Protein AF-A0A133ZBB1-F1 (afdb_monomer)

Nearest PDB structures (foldseek):
  2n59-assembly1_A  TM=3.746E-01  e=3.823E-02  Rhodopseudomonas palustris DX-1
  5fjl-assembly1_A  TM=3.875E-01  e=1.457E-01  Raptor siadenovirus A
  5fld-assembly1_A  TM=3.499E-01  e=2.690E-01  Raptor siadenovirus A
  2xon-assembly1_A  TM=2.542E-01  e=7.058E-02  Thermotoga maritima
  5vid-assembly5_E  TM=1.796E-01  e=4.519E-02  Clostridium botulinum

Structure (mmCIF, N/CA/C/O backbone):
data_AF-A0A133ZBB1-F1
#
_entry.id   AF-A0A133ZBB1-F1
#
loop_
_atom_site.group_PDB
_atom_site.id
_atom_site.type_symbol
_atom_site.label_atom_id
_atom_site.label_alt_id
_atom_site.label_comp_id
_atom_site.label_asym_id
_atom_site.label_entity_id
_atom_site.label_seq_id
_atom_site.pdbx_PDB_ins_code
_atom_site.Cartn_x
_atom_site.Cartn_y
_atom_site.Cartn_z
_atom_site.occupancy
_atom_site.B_iso_or_equiv
_atom_site.auth_seq_id
_atom_site.auth_comp_id
_atom_site.auth_asym_id
_atom_site.auth_atom_id
_atom_site.pdbx_PDB_model_num
ATOM 1 N N . MET A 1 1 ? -46.151 2.299 104.585 1.00 47.31 1 MET A N 1
ATOM 2 C CA . MET A 1 1 ? -46.016 1.307 103.491 1.00 47.31 1 MET A CA 1
ATOM 3 C C . MET A 1 1 ? -46.609 1.770 102.151 1.00 47.31 1 MET A C 1
ATOM 5 O O . MET A 1 1 ? -46.030 1.416 101.140 1.00 47.31 1 MET A O 1
ATOM 9 N N . MET A 1 2 ? -47.663 2.602 102.095 1.00 52.03 2 MET A N 1
ATOM 10 C CA . MET A 1 2 ? -48.312 3.012 100.824 1.00 52.03 2 MET A CA 1
ATOM 11 C C . MET A 1 2 ? -47.521 3.978 99.907 1.00 52.03 2 MET A C 1
ATOM 13 O O . MET A 1 2 ? -47.781 4.031 98.711 1.00 52.03 2 MET A O 1
ATOM 17 N N . ALA A 1 3 ? -46.555 4.742 100.432 1.00 50.03 3 ALA A N 1
ATOM 18 C CA . ALA A 1 3 ? -45.775 5.704 99.633 1.00 50.03 3 ALA A CA 1
ATOM 19 C C . ALA A 1 3 ? -44.592 5.070 98.870 1.00 50.03 3 ALA A C 1
ATOM 21 O O . ALA A 1 3 ? -44.102 5.642 97.902 1.00 50.03 3 ALA A O 1
ATOM 22 N N . ALA A 1 4 ? -44.138 3.884 99.292 1.00 51.69 4 ALA A N 1
ATOM 23 C CA . ALA A 1 4 ? -43.081 3.135 98.607 1.00 51.69 4 ALA A CA 1
ATOM 24 C C . ALA A 1 4 ? -43.627 2.320 97.418 1.00 51.69 4 ALA A C 1
ATOM 26 O O . ALA A 1 4 ? -42.907 2.067 96.459 1.00 51.69 4 ALA A O 1
ATOM 27 N N . SER A 1 5 ? -44.907 1.935 97.457 1.00 55.34 5 SER A N 1
ATOM 28 C CA . SER A 1 5 ? -45.587 1.233 96.362 1.00 55.34 5 SER A CA 1
ATOM 29 C C . SER A 1 5 ? -45.994 2.168 95.218 1.00 55.34 5 SER A C 1
ATOM 31 O O . SER A 1 5 ? -45.912 1.775 94.060 1.00 55.34 5 SER A O 1
ATOM 33 N N . SER A 1 6 ? -46.384 3.416 95.509 1.00 60.50 6 SER A N 1
ATOM 34 C CA . SER A 1 6 ? -46.722 4.406 94.473 1.00 60.50 6 SER A CA 1
ATOM 35 C C . SER A 1 6 ? -45.490 4.938 93.730 1.00 60.50 6 SER A C 1
ATOM 37 O O . SER A 1 6 ? -45.554 5.154 92.521 1.00 60.50 6 SER A O 1
ATOM 39 N N . SER A 1 7 ? -44.351 5.094 94.416 1.00 59.88 7 SER A N 1
ATOM 40 C CA . SER A 1 7 ? -43.081 5.484 93.790 1.00 59.88 7 SER A CA 1
ATOM 41 C C . SER A 1 7 ? -42.462 4.359 92.954 1.00 59.88 7 SER A C 1
ATOM 43 O O . SER A 1 7 ? -41.913 4.635 91.888 1.00 59.88 7 SER A O 1
ATOM 45 N N . MET A 1 8 ? -42.610 3.094 93.372 1.00 68.69 8 MET A N 1
ATOM 46 C CA . MET A 1 8 ? -42.226 1.936 92.556 1.00 68.69 8 MET A CA 1
ATOM 47 C C . MET A 1 8 ? -43.094 1.797 91.299 1.00 68.69 8 MET A C 1
ATOM 49 O O . MET A 1 8 ? -42.542 1.636 90.215 1.00 68.69 8 MET A O 1
ATOM 53 N N . ALA A 1 9 ? -44.416 1.964 91.410 1.00 72.94 9 ALA A N 1
ATOM 54 C CA . ALA A 1 9 ? -45.319 1.899 90.258 1.00 72.94 9 ALA A CA 1
ATOM 55 C C . ALA A 1 9 ? -45.033 2.998 89.212 1.00 72.94 9 ALA A C 1
ATOM 57 O O . ALA A 1 9 ? -45.049 2.738 88.009 1.00 72.94 9 ALA A O 1
ATOM 58 N N . ALA A 1 10 ? -44.716 4.221 89.652 1.00 75.75 10 ALA A N 1
ATOM 59 C CA . ALA A 1 10 ? -44.318 5.308 88.755 1.00 75.75 10 ALA A CA 1
ATOM 60 C C . ALA A 1 10 ? -42.946 5.058 88.092 1.00 75.75 10 ALA A C 1
ATOM 62 O O . ALA A 1 10 ? -42.759 5.369 86.915 1.00 75.75 10 ALA A O 1
ATOM 63 N N . ALA A 1 11 ? -41.993 4.465 88.819 1.00 77.00 11 ALA A N 1
ATOM 64 C CA . ALA A 1 11 ? -40.679 4.108 88.285 1.00 77.00 11 ALA A CA 1
ATOM 65 C C . ALA A 1 11 ? -40.737 2.940 87.278 1.00 77.00 11 ALA A C 1
ATOM 67 O O . ALA A 1 11 ? -39.988 2.941 86.301 1.00 77.00 11 ALA A O 1
ATOM 68 N N . GLU A 1 12 ? -41.633 1.970 87.476 1.00 79.19 12 GLU A N 1
ATOM 69 C CA . GLU A 1 12 ? -41.898 0.888 86.516 1.00 79.19 12 GLU A CA 1
ATOM 70 C C . GLU A 1 12 ? -42.552 1.398 85.229 1.00 79.19 12 GLU A C 1
ATOM 72 O O . GLU A 1 12 ? -42.111 1.028 84.142 1.00 79.19 12 GLU A O 1
ATOM 77 N N . LEU A 1 13 ? -43.526 2.309 85.330 1.00 82.50 13 LEU A N 1
ATOM 78 C CA . LEU A 1 13 ? -44.117 2.984 84.167 1.00 82.50 13 LEU A CA 1
ATOM 79 C C . LEU A 1 13 ? -43.065 3.755 83.355 1.00 82.50 13 LEU A C 1
ATOM 81 O O . LEU A 1 13 ? -42.997 3.602 82.135 1.00 82.50 13 LEU A O 1
ATOM 85 N N . ALA A 1 14 ? -42.193 4.516 84.023 1.00 81.44 14 ALA A N 1
ATOM 86 C CA . ALA A 1 14 ? -41.116 5.254 83.361 1.00 81.44 14 ALA A CA 1
ATOM 87 C C . ALA A 1 14 ? -40.077 4.329 82.697 1.00 81.44 14 ALA A C 1
ATOM 89 O O . ALA A 1 14 ? -39.585 4.633 81.608 1.00 81.44 14 ALA A O 1
ATOM 90 N N . ARG A 1 15 ? -39.756 3.179 83.312 1.00 82.38 15 ARG A N 1
ATOM 91 C CA . ARG A 1 15 ? -38.889 2.154 82.703 1.00 82.38 15 ARG A CA 1
ATOM 92 C C . ARG A 1 15 ? -39.532 1.521 81.473 1.00 82.38 15 ARG A C 1
ATOM 94 O O . ARG A 1 15 ? -38.863 1.418 80.449 1.00 82.38 15 ARG A O 1
ATOM 101 N N . ALA A 1 16 ? -40.810 1.157 81.549 1.00 84.56 16 ALA A N 1
ATOM 102 C CA . ALA A 1 16 ? -41.540 0.569 80.428 1.00 84.56 16 ALA A CA 1
ATOM 103 C C . ALA A 1 16 ? -41.644 1.536 79.234 1.00 84.56 16 ALA A C 1
ATOM 105 O O . ALA A 1 16 ? -41.512 1.124 78.080 1.00 84.56 16 ALA A O 1
ATOM 106 N N . GLU A 1 17 ? -41.835 2.833 79.491 1.00 85.81 17 GLU A N 1
ATOM 107 C CA . GLU A 1 17 ? -41.866 3.849 78.436 1.00 85.81 17 GLU A CA 1
ATOM 108 C C . GLU A 1 17 ? -40.476 4.101 77.828 1.00 85.81 17 GLU A C 1
ATOM 110 O O . GLU A 1 17 ? -40.340 4.185 76.605 1.00 85.81 17 GLU A O 1
ATOM 115 N N . ALA A 1 18 ? -39.422 4.147 78.650 1.00 85.44 18 ALA A N 1
ATOM 116 C CA . ALA A 1 18 ? -38.045 4.252 78.169 1.00 85.44 18 ALA A CA 1
ATOM 117 C C . ALA A 1 18 ? -37.631 3.036 77.321 1.00 85.44 18 ALA A C 1
ATOM 119 O O . ALA A 1 18 ? -36.946 3.188 76.308 1.00 85.44 18 ALA A O 1
ATOM 120 N N . GLU A 1 19 ? -38.076 1.836 77.695 1.00 88.44 19 GLU A N 1
ATOM 121 C CA . GLU A 1 19 ? -37.824 0.606 76.946 1.00 88.44 19 GLU A CA 1
ATOM 122 C C . GLU A 1 19 ? -38.579 0.580 75.608 1.00 88.44 19 GLU A C 1
ATOM 124 O O . GLU A 1 19 ? -37.994 0.199 74.592 1.00 88.44 19 GLU A O 1
ATOM 129 N N . ARG A 1 20 ? -39.821 1.089 75.551 1.00 87.81 20 ARG A N 1
ATOM 130 C CA . ARG A 1 20 ? -40.528 1.308 74.274 1.00 87.81 20 ARG A CA 1
ATOM 131 C C . ARG A 1 20 ? -39.775 2.262 73.355 1.00 87.81 20 ARG A C 1
ATOM 133 O O . ARG A 1 20 ? -39.498 1.892 72.218 1.00 87.81 20 ARG A O 1
ATOM 140 N N . ARG A 1 21 ? -39.376 3.438 73.851 1.00 89.25 21 ARG A N 1
ATOM 141 C CA . ARG A 1 21 ? -38.631 4.424 73.046 1.00 89.25 21 ARG A CA 1
ATOM 142 C C . ARG A 1 21 ? -37.287 3.881 72.566 1.00 89.25 21 ARG A C 1
ATOM 144 O O . ARG A 1 21 ? -36.868 4.161 71.447 1.00 89.25 21 ARG A O 1
ATOM 151 N N . ARG A 1 22 ? -36.608 3.074 73.389 1.00 90.38 22 ARG A N 1
ATOM 152 C CA . ARG A 1 22 ? -35.371 2.388 72.992 1.00 90.38 22 ARG A CA 1
ATOM 153 C C . ARG A 1 22 ? -35.626 1.379 71.872 1.00 90.38 22 ARG A C 1
ATOM 155 O O . ARG A 1 22 ? -34.861 1.346 70.912 1.00 90.38 22 ARG A O 1
ATOM 162 N N . ASN A 1 23 ? -36.692 0.588 71.981 1.00 92.44 23 ASN A N 1
ATOM 163 C CA . ASN A 1 23 ? -37.067 -0.383 70.955 1.00 92.44 23 ASN A CA 1
ATOM 164 C C . ASN A 1 23 ? -37.441 0.299 69.631 1.00 92.44 23 ASN A C 1
ATOM 166 O O . ASN A 1 23 ? -37.008 -0.161 68.577 1.00 92.44 23 ASN A O 1
ATOM 170 N N . GLU A 1 24 ? -38.177 1.410 69.678 1.00 92.94 24 GLU A N 1
ATOM 171 C CA . GLU A 1 24 ? -38.506 2.231 68.504 1.00 92.94 24 GLU A CA 1
ATOM 172 C C . GLU A 1 24 ? -37.238 2.806 67.850 1.00 92.94 24 GLU A C 1
ATOM 174 O O . GLU A 1 24 ? -37.021 2.608 66.655 1.00 92.94 24 GLU A O 1
ATOM 179 N N . ALA A 1 25 ? -36.331 3.400 68.632 1.00 90.12 25 ALA A N 1
ATOM 180 C CA . ALA A 1 25 ? -35.059 3.921 68.123 1.00 90.12 25 ALA A CA 1
ATOM 181 C C . ALA A 1 25 ? -34.162 2.824 67.514 1.00 90.12 25 ALA A C 1
ATOM 183 O O . ALA A 1 25 ? -33.459 3.050 66.528 1.00 90.12 25 ALA A O 1
ATOM 184 N N . GLU A 1 26 ? -34.177 1.611 68.074 1.00 92.81 26 GLU A N 1
ATOM 185 C CA . GLU A 1 26 ? -33.430 0.475 67.529 1.00 92.81 26 GLU A CA 1
ATOM 186 C C . GLU A 1 26 ? -34.051 -0.056 66.226 1.00 92.81 26 GLU A C 1
ATOM 188 O O . GLU A 1 26 ? -33.316 -0.445 65.313 1.00 92.81 26 GLU A O 1
ATOM 193 N N . GLN A 1 27 ? -35.381 -0.021 66.091 1.00 93.00 27 GLN A N 1
ATOM 194 C CA . GLN A 1 27 ? -36.064 -0.309 64.825 1.00 93.00 27 GLN A CA 1
ATOM 195 C C . GLN A 1 27 ? -35.744 0.744 63.758 1.00 93.00 27 GLN A C 1
ATOM 197 O O . GLN A 1 27 ? -35.387 0.381 62.636 1.00 93.00 27 GLN A O 1
ATOM 202 N N . GLU A 1 28 ? -35.784 2.032 64.103 1.00 92.38 28 GLU A N 1
ATOM 203 C CA . GLU A 1 28 ? -35.406 3.115 63.190 1.00 92.38 28 GLU A CA 1
ATOM 204 C C . GLU A 1 28 ? -33.945 3.008 62.747 1.00 92.38 28 GLU A C 1
ATOM 206 O O . GLU A 1 28 ? -33.650 3.145 61.557 1.00 92.38 28 GLU A O 1
ATOM 211 N N . ARG A 1 29 ? -33.027 2.680 63.670 1.00 93.31 29 ARG A N 1
ATOM 212 C CA . ARG A 1 29 ? -31.614 2.442 63.343 1.00 93.31 29 ARG A CA 1
ATOM 213 C C . ARG A 1 29 ? -31.459 1.298 62.343 1.00 93.31 29 ARG A C 1
ATOM 215 O O . ARG A 1 29 ? -30.704 1.444 61.384 1.00 93.31 29 ARG A O 1
ATOM 222 N N . LYS A 1 30 ? -32.172 0.182 62.540 1.00 94.44 30 LYS A N 1
ATOM 223 C CA . LYS A 1 30 ? -32.154 -0.959 61.606 1.00 94.44 30 LYS A CA 1
ATOM 224 C C . LYS A 1 30 ? -32.662 -0.554 60.222 1.00 94.44 30 LYS A C 1
ATOM 226 O O . LYS A 1 30 ? -31.973 -0.790 59.237 1.00 94.44 30 LYS A O 1
ATOM 231 N N . LEU A 1 31 ? -33.798 0.142 60.148 1.00 94.19 31 LEU A N 1
ATOM 232 C CA . LEU A 1 31 ? -34.352 0.631 58.881 1.00 94.19 31 LEU A CA 1
ATOM 233 C C . LEU A 1 31 ? -33.409 1.612 58.169 1.00 94.19 31 LEU A C 1
ATOM 235 O O . LEU A 1 31 ? -33.267 1.561 56.946 1.00 94.19 31 LEU A O 1
ATOM 239 N N . ALA A 1 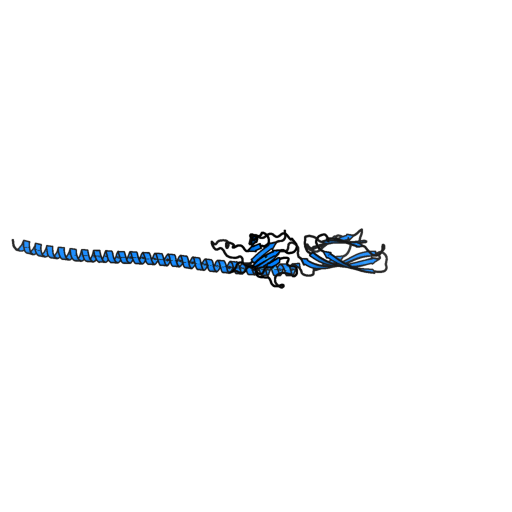32 ? -32.756 2.507 58.912 1.00 92.94 32 ALA A N 1
ATOM 240 C CA . ALA A 1 32 ? -31.769 3.430 58.363 1.00 92.94 32 ALA A CA 1
ATOM 241 C C . ALA A 1 32 ? -30.529 2.691 57.836 1.00 92.94 32 ALA A C 1
ATOM 243 O O . ALA A 1 32 ? -30.006 3.035 56.774 1.00 92.94 32 ALA A O 1
ATOM 244 N N . GLU A 1 33 ? -30.076 1.654 58.541 1.00 94.25 33 GLU A N 1
ATOM 245 C CA . GLU A 1 33 ? -28.951 0.831 58.110 1.00 94.25 33 GLU A CA 1
ATOM 246 C C . GLU A 1 33 ? -29.280 0.004 56.859 1.00 94.25 33 GLU A C 1
ATOM 248 O O . GLU A 1 33 ? -28.458 -0.061 55.942 1.00 94.25 33 GLU A O 1
ATOM 253 N N . ASP A 1 34 ? -30.488 -0.552 56.768 1.00 94.44 34 ASP A N 1
ATOM 254 C CA . ASP A 1 34 ? -30.957 -1.270 55.580 1.00 94.44 34 ASP A CA 1
ATOM 255 C C . ASP A 1 34 ? -31.073 -0.331 54.371 1.00 94.44 34 ASP A C 1
ATOM 257 O O . ASP A 1 34 ? -30.583 -0.649 53.284 1.00 94.44 34 ASP A O 1
ATOM 261 N N . LYS A 1 35 ? -31.609 0.882 54.566 1.00 94.56 35 LYS A N 1
ATOM 262 C CA . LYS A 1 35 ? -31.624 1.929 53.529 1.00 94.56 35 LYS A CA 1
ATOM 263 C C . LYS A 1 35 ? -30.213 2.323 53.091 1.00 94.56 35 LYS A C 1
ATOM 265 O O . LYS A 1 35 ? -29.974 2.472 51.894 1.00 94.56 35 LYS A O 1
ATOM 270 N N . ARG A 1 36 ? -29.264 2.455 54.027 1.00 94.88 36 ARG A N 1
ATOM 271 C CA . ARG A 1 36 ? -27.854 2.738 53.710 1.00 94.88 36 ARG A CA 1
ATOM 272 C C . ARG A 1 36 ? -27.236 1.612 52.881 1.00 94.88 36 ARG A C 1
ATOM 274 O O . ARG A 1 36 ? -26.550 1.899 51.906 1.00 94.88 36 ARG A O 1
ATOM 281 N N . LYS A 1 37 ? -27.479 0.347 53.243 1.00 95.75 37 LYS A N 1
ATOM 282 C CA . LYS A 1 37 ? -26.984 -0.821 52.493 1.00 95.75 37 LYS A CA 1
ATOM 283 C C . LYS A 1 37 ? -27.536 -0.848 51.068 1.00 95.75 37 LYS A C 1
ATOM 285 O O . LYS A 1 37 ? -26.764 -1.052 50.138 1.00 95.75 37 LYS A O 1
ATOM 290 N N . LEU A 1 38 ? -28.833 -0.591 50.889 1.00 95.25 38 LEU A N 1
ATOM 291 C CA . LEU A 1 38 ? -29.451 -0.500 49.562 1.00 95.25 38 LEU A CA 1
ATOM 292 C C . LEU A 1 38 ? -28.863 0.652 48.736 1.00 95.25 38 LEU A C 1
ATOM 294 O O . LEU A 1 38 ? -28.498 0.452 47.582 1.00 95.25 38 LEU A O 1
ATOM 298 N N . ALA A 1 39 ? -28.703 1.838 49.330 1.00 93.62 39 ALA A N 1
ATOM 299 C CA . ALA A 1 39 ? -28.104 2.984 48.646 1.00 93.62 39 ALA A CA 1
ATOM 300 C C . ALA A 1 39 ? -26.654 2.712 48.210 1.00 93.62 39 ALA A C 1
ATOM 302 O O . ALA A 1 39 ? -26.259 3.097 47.111 1.00 93.62 39 ALA A O 1
ATOM 303 N N . GLU A 1 40 ? -25.871 2.018 49.039 1.00 95.31 40 GLU A N 1
ATOM 304 C CA . GLU A 1 40 ? -24.501 1.624 48.704 1.00 95.31 40 GLU A CA 1
ATOM 305 C C . GLU A 1 40 ? -24.460 0.594 47.564 1.00 95.31 40 GLU A C 1
ATOM 307 O O . GLU A 1 40 ? -23.652 0.724 46.647 1.00 95.31 40 GLU A O 1
ATOM 312 N N . GLN A 1 41 ? -25.373 -0.384 47.561 1.00 95.50 41 GLN A N 1
ATOM 313 C CA . GLN A 1 41 ? -25.506 -1.339 46.455 1.00 95.50 41 GLN A CA 1
ATOM 314 C C . GLN A 1 41 ? -25.862 -0.643 45.137 1.00 95.50 41 GLN A C 1
ATOM 316 O O . GLN A 1 41 ? -25.257 -0.930 44.105 1.00 95.50 41 GLN A O 1
ATOM 321 N N . GLU A 1 42 ? -26.811 0.293 45.156 1.00 95.06 42 GLU A N 1
ATOM 322 C CA . GLU A 1 42 ? -27.185 1.065 43.966 1.00 95.06 42 GLU A CA 1
ATOM 323 C C . GLU A 1 42 ? -26.048 1.984 43.500 1.00 95.06 42 GLU A C 1
ATOM 325 O O . GLU A 1 42 ? -25.798 2.098 42.298 1.00 95.06 42 GLU A O 1
ATOM 330 N N . ARG A 1 43 ? -25.285 2.576 44.429 1.00 95.00 43 ARG A N 1
ATOM 331 C CA . ARG A 1 43 ? -24.077 3.347 44.103 1.00 95.00 43 ARG A CA 1
ATOM 332 C C . ARG A 1 43 ? -23.039 2.485 43.388 1.00 95.00 43 ARG A C 1
ATOM 334 O O . ARG A 1 43 ? -22.492 2.922 42.376 1.00 95.00 43 ARG A O 1
ATOM 341 N N . GLN A 1 44 ? -22.787 1.277 43.890 1.00 96.12 44 GLN A N 1
ATOM 342 C CA . GLN A 1 44 ? -21.837 0.342 43.293 1.00 96.12 44 GLN A CA 1
ATOM 343 C C . GLN A 1 44 ? -22.275 -0.071 41.880 1.00 96.12 44 GLN A C 1
ATOM 345 O O . GLN A 1 44 ? -21.489 0.051 40.942 1.00 96.12 44 GLN A O 1
ATOM 350 N N . LYS A 1 45 ? -23.551 -0.437 41.692 1.00 95.50 45 LYS A N 1
ATOM 351 C CA . LYS A 1 45 ? -24.115 -0.742 40.363 1.00 95.50 45 LYS A CA 1
ATOM 352 C C . LYS A 1 45 ? -23.988 0.437 39.398 1.00 95.50 45 LYS A C 1
ATOM 354 O O . LYS A 1 45 ? -23.598 0.260 38.246 1.00 95.50 45 LYS A O 1
ATOM 359 N N . ALA A 1 46 ? -24.291 1.654 39.857 1.00 94.19 46 ALA A N 1
ATOM 360 C CA . ALA A 1 46 ? -24.154 2.858 39.042 1.00 94.19 46 ALA A CA 1
ATOM 361 C C . ALA A 1 46 ? -22.689 3.136 38.667 1.00 94.19 46 ALA A C 1
ATOM 363 O O . ALA A 1 46 ? -22.414 3.602 37.560 1.00 94.19 46 ALA A O 1
ATOM 364 N N . HIS A 1 47 ? -21.745 2.847 39.565 1.00 94.94 47 HIS A N 1
ATOM 365 C CA . HIS A 1 47 ? -20.319 2.980 39.289 1.00 94.94 47 HIS A CA 1
ATOM 366 C C . HIS A 1 47 ? -19.843 1.966 38.240 1.00 94.94 47 HIS A C 1
ATOM 368 O O . HIS A 1 47 ? -19.207 2.358 37.264 1.00 94.94 47 HIS A O 1
ATOM 374 N N . GLU A 1 48 ? -20.220 0.696 38.378 1.00 95.50 48 GLU A N 1
ATOM 375 C CA . GLU A 1 48 ? -19.917 -0.358 37.401 1.00 95.50 48 GLU A CA 1
ATOM 376 C C . GLU A 1 48 ? -20.526 -0.051 36.025 1.00 95.50 48 GLU A C 1
ATOM 378 O O . GLU A 1 48 ? -19.850 -0.171 35.002 1.00 95.50 48 GLU A O 1
ATOM 383 N N . ALA A 1 49 ? -21.768 0.444 35.986 1.00 94.81 49 ALA A N 1
ATOM 384 C CA . ALA A 1 49 ? -22.414 0.875 34.749 1.00 94.81 49 ALA A CA 1
ATOM 385 C C . ALA A 1 49 ? -21.661 2.033 34.069 1.00 94.81 49 ALA A C 1
ATOM 387 O O . ALA A 1 49 ? -21.497 2.028 32.847 1.00 94.81 49 ALA A O 1
ATOM 388 N N . ARG A 1 50 ? -21.158 3.008 34.844 1.00 94.31 50 ARG A N 1
ATOM 389 C CA . ARG A 1 50 ? -20.320 4.099 34.313 1.00 94.31 50 ARG A CA 1
ATOM 390 C C . ARG A 1 50 ? -19.006 3.577 33.744 1.00 94.31 50 ARG A C 1
ATOM 392 O O . ARG A 1 50 ? -18.666 3.946 32.625 1.00 94.31 50 ARG A O 1
ATOM 399 N N . GLN A 1 51 ? -18.315 2.688 34.458 1.00 95.06 51 GLN A N 1
ATOM 400 C CA . GLN A 1 51 ? -17.080 2.074 33.959 1.00 95.06 51 GLN A CA 1
ATOM 401 C C . GLN A 1 51 ? -17.324 1.291 32.658 1.00 95.06 51 GLN A C 1
ATOM 403 O O . GLN A 1 51 ? -16.560 1.418 31.700 1.00 95.06 51 GLN A O 1
ATOM 408 N N . GLY A 1 52 ? -18.421 0.529 32.584 1.00 93.12 52 GLY A N 1
ATOM 409 C CA . GLY A 1 52 ? -18.828 -0.175 31.366 1.00 93.12 52 GLY A CA 1
ATOM 410 C C . GLY A 1 52 ? -19.102 0.776 30.195 1.00 93.12 52 GLY A C 1
ATOM 411 O O . GLY A 1 52 ? -18.639 0.530 29.080 1.00 93.12 52 GLY A O 1
ATOM 412 N N . ALA A 1 53 ? -19.793 1.892 30.447 1.00 93.56 53 ALA A N 1
ATOM 413 C CA . ALA A 1 53 ? -20.071 2.913 29.438 1.00 93.56 53 ALA A CA 1
ATOM 414 C C . ALA A 1 53 ? -18.797 3.629 28.955 1.00 93.56 53 ALA A C 1
ATOM 416 O O . ALA A 1 53 ? -18.628 3.849 27.754 1.00 93.56 53 ALA A O 1
ATOM 417 N N . GLU A 1 54 ? -17.874 3.957 29.862 1.00 93.50 54 GLU A N 1
ATOM 418 C CA . GLU A 1 54 ? -16.574 4.542 29.518 1.00 93.50 54 GLU A CA 1
ATOM 419 C C . GLU A 1 54 ? -15.734 3.581 28.673 1.00 93.50 54 GLU A C 1
ATOM 421 O O . GLU A 1 54 ? -15.198 3.989 27.638 1.00 93.50 54 GLU A O 1
ATOM 426 N N . LYS A 1 55 ? -15.697 2.292 29.039 1.00 91.06 55 LYS A N 1
ATOM 427 C CA . LYS A 1 55 ? -15.032 1.254 28.242 1.00 91.06 55 LYS A CA 1
ATOM 428 C C . LYS A 1 55 ? -15.655 1.141 26.847 1.00 91.06 55 LYS A C 1
ATOM 430 O O . LYS A 1 55 ? -14.932 1.171 25.854 1.00 91.06 55 LYS A O 1
ATOM 435 N N . ALA A 1 56 ? -16.984 1.097 26.737 1.00 90.88 56 ALA A N 1
ATOM 436 C CA . ALA A 1 56 ? -17.677 1.039 25.446 1.00 90.88 56 ALA A CA 1
ATOM 437 C C . ALA A 1 56 ? -17.406 2.276 24.565 1.00 90.88 56 ALA A C 1
ATOM 439 O O . ALA A 1 56 ? -17.206 2.156 23.351 1.00 90.88 56 ALA A O 1
ATOM 440 N N . LYS A 1 57 ? -17.341 3.469 25.171 1.00 93.81 57 LYS A N 1
ATOM 441 C CA . LYS A 1 57 ? -16.977 4.710 24.477 1.00 93.81 57 LYS A CA 1
ATOM 442 C C . LYS A 1 57 ? -15.539 4.660 23.963 1.00 93.81 57 LYS A C 1
ATOM 444 O O . LYS A 1 57 ? -15.304 4.975 22.797 1.00 93.81 57 LYS A O 1
ATOM 449 N N . ALA A 1 58 ? -14.594 4.233 24.801 1.00 92.19 58 ALA A N 1
ATOM 450 C CA . ALA A 1 58 ? -13.198 4.061 24.408 1.00 92.19 58 ALA A CA 1
ATOM 451 C C . ALA A 1 58 ? -13.058 3.041 23.268 1.00 92.19 58 ALA A C 1
ATOM 453 O O . ALA A 1 58 ? -12.339 3.289 22.303 1.00 92.19 58 ALA A O 1
ATOM 454 N N . HIS A 1 59 ? -13.812 1.940 23.327 1.00 92.75 59 HIS A N 1
ATOM 455 C CA . HIS A 1 59 ? -13.828 0.923 22.279 1.00 92.75 59 HIS A CA 1
ATOM 456 C C . HIS A 1 59 ? -14.334 1.475 20.948 1.00 92.75 59 HIS A C 1
ATOM 458 O O . HIS A 1 59 ? -13.703 1.281 19.911 1.00 92.75 59 HIS A O 1
ATOM 464 N N . THR A 1 60 ? -15.447 2.209 20.980 1.00 93.38 60 THR A N 1
ATOM 465 C CA . THR A 1 60 ? -16.018 2.844 19.786 1.00 93.38 60 THR A CA 1
ATOM 466 C C . THR A 1 60 ? -15.025 3.819 19.157 1.00 93.38 60 THR A C 1
ATOM 468 O O . THR A 1 60 ? -14.815 3.789 17.944 1.00 93.38 60 THR A O 1
ATOM 471 N N . LEU A 1 61 ? -14.366 4.642 19.979 1.00 94.19 61 LEU A N 1
ATOM 472 C CA . LEU A 1 61 ? -13.357 5.589 19.513 1.00 94.19 61 LEU A CA 1
ATOM 473 C C . LEU A 1 61 ? -12.147 4.878 18.892 1.00 94.19 61 LEU A C 1
ATOM 475 O O . LEU A 1 61 ? -11.715 5.261 17.807 1.00 94.19 61 LEU A O 1
ATOM 479 N N . ALA A 1 62 ? -11.634 3.826 19.535 1.00 94.56 62 ALA A N 1
ATOM 480 C CA . ALA A 1 62 ? -10.499 3.060 19.026 1.00 94.56 62 ALA A CA 1
ATOM 481 C C . ALA A 1 62 ? -10.808 2.421 17.663 1.00 94.56 62 ALA A C 1
ATOM 483 O O . ALA A 1 62 ? -10.000 2.507 16.739 1.00 94.56 62 ALA A O 1
ATOM 484 N N . ILE A 1 63 ? -12.007 1.848 17.504 1.00 94.19 63 ILE A N 1
ATOM 485 C CA . ILE A 1 63 ? -12.480 1.297 16.227 1.00 94.19 63 ILE A CA 1
ATOM 486 C C . ILE A 1 63 ? -12.533 2.390 15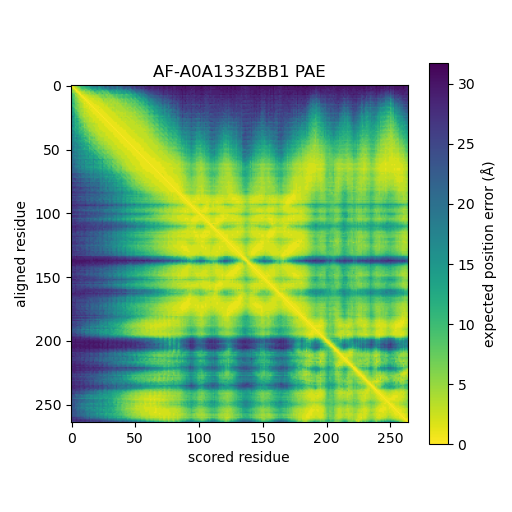.150 1.00 94.19 63 ILE A C 1
ATOM 488 O O . ILE A 1 63 ? -12.027 2.193 14.044 1.00 94.19 63 ILE A O 1
ATOM 492 N N . GLN A 1 64 ? -13.119 3.551 15.459 1.00 94.00 64 GLN A N 1
ATOM 493 C CA . GLN A 1 64 ? -13.224 4.664 14.509 1.00 94.00 64 GLN A CA 1
ATOM 494 C C . GLN A 1 64 ? -11.849 5.181 14.072 1.00 94.00 64 GLN A C 1
ATOM 496 O O . GLN A 1 64 ? -11.613 5.351 12.875 1.00 94.00 64 GLN A O 1
ATOM 501 N N . GLN A 1 65 ? -10.934 5.389 15.020 1.00 94.69 65 GLN A N 1
ATOM 502 C CA . GLN A 1 65 ? -9.571 5.842 14.741 1.00 94.69 65 GLN A CA 1
ATOM 503 C C . GLN A 1 65 ? -8.804 4.837 13.878 1.00 94.69 65 GLN A C 1
ATOM 505 O O . GLN A 1 65 ? -8.161 5.240 12.912 1.00 94.69 65 GLN A O 1
ATOM 510 N N . TYR A 1 66 ? -8.924 3.541 14.178 1.00 94.00 66 TYR A N 1
ATOM 511 C CA . TYR A 1 66 ? -8.262 2.470 13.435 1.00 94.00 66 TYR A CA 1
ATOM 512 C C . TYR A 1 66 ? -8.708 2.403 11.966 1.00 94.00 66 TYR A C 1
ATOM 514 O O . TYR A 1 66 ? -7.888 2.296 11.052 1.00 94.00 66 TYR A O 1
ATOM 522 N N . TYR A 1 67 ? -10.012 2.518 11.709 1.00 93.12 67 TYR A N 1
ATOM 523 C CA . TYR A 1 67 ? -10.518 2.542 10.337 1.00 93.12 67 TYR A CA 1
ATOM 524 C C . TYR A 1 67 ? -10.187 3.848 9.601 1.00 93.12 67 TYR A C 1
ATOM 526 O O . TYR A 1 67 ? -9.956 3.815 8.391 1.00 93.12 67 TYR A O 1
ATOM 534 N N . LEU A 1 68 ? -10.142 4.986 10.304 1.00 92.00 68 LEU A N 1
ATOM 535 C CA . LEU A 1 68 ? -9.733 6.266 9.721 1.00 92.00 68 LEU A CA 1
ATOM 536 C C . LEU A 1 68 ? -8.261 6.235 9.293 1.00 92.00 68 LEU A C 1
ATOM 538 O O . LEU A 1 68 ? -7.952 6.607 8.161 1.00 92.00 68 LEU A O 1
ATOM 542 N N . SER A 1 69 ? -7.363 5.760 10.165 1.00 89.94 69 SER A N 1
ATOM 543 C CA . SER A 1 69 ? -5.941 5.626 9.831 1.00 89.94 69 SER A CA 1
ATOM 544 C C . SER A 1 69 ? -5.745 4.682 8.653 1.00 89.94 69 SER A C 1
ATOM 546 O O . SER A 1 69 ? -5.027 5.019 7.717 1.00 89.94 69 SER A O 1
ATOM 548 N N . GLY A 1 70 ? -6.469 3.559 8.637 1.00 88.19 70 GLY A N 1
ATOM 549 C CA . GLY A 1 70 ? -6.384 2.625 7.525 1.00 88.19 70 GLY A CA 1
ATOM 550 C C . GLY A 1 70 ? -6.825 3.223 6.190 1.00 88.19 70 GLY A C 1
ATOM 551 O O . GLY A 1 70 ? -6.177 2.999 5.173 1.00 88.19 70 GLY A O 1
ATOM 552 N N . GLY A 1 71 ? -7.881 4.042 6.188 1.00 85.75 71 GLY A N 1
ATOM 553 C CA . GLY A 1 71 ? -8.297 4.780 4.994 1.00 85.75 71 GLY A CA 1
ATOM 554 C C . GLY A 1 71 ? -7.216 5.738 4.481 1.00 85.75 71 GLY A C 1
ATOM 555 O O . GLY A 1 71 ? -6.998 5.823 3.272 1.00 85.75 71 GLY A O 1
ATOM 556 N N . LEU A 1 72 ? -6.504 6.427 5.380 1.00 87.81 72 LEU A N 1
ATOM 557 C CA . LEU A 1 72 ? -5.386 7.304 5.014 1.00 87.81 72 LEU A CA 1
ATOM 558 C C . LEU A 1 72 ? -4.207 6.527 4.417 1.00 87.81 72 LEU A C 1
ATOM 560 O O . LEU A 1 72 ? -3.584 7.010 3.471 1.00 87.81 72 LEU A O 1
ATOM 564 N N . ASP A 1 73 ? -3.920 5.330 4.926 1.00 86.44 73 ASP A N 1
ATOM 565 C CA . ASP A 1 73 ? -2.849 4.480 4.400 1.00 86.44 73 ASP A CA 1
ATOM 566 C C . ASP A 1 73 ? -3.152 4.004 2.972 1.00 86.44 73 ASP A C 1
ATOM 568 O O . ASP A 1 73 ? -2.275 4.089 2.108 1.00 86.44 73 ASP A O 1
ATOM 572 N N . VAL A 1 74 ? -4.405 3.623 2.677 1.00 83.31 74 VAL A N 1
ATOM 573 C CA . VAL A 1 74 ? -4.842 3.312 1.300 1.00 83.31 74 VAL A CA 1
ATOM 574 C C . VAL A 1 74 ? -4.616 4.509 0.368 1.00 83.31 74 VAL A C 1
ATOM 576 O O . VAL A 1 74 ? -4.036 4.365 -0.709 1.00 83.31 74 VAL A O 1
ATOM 579 N N . HIS A 1 75 ? -5.010 5.716 0.790 1.00 82.50 75 HIS A N 1
ATOM 580 C CA . HIS A 1 75 ? -4.805 6.930 -0.010 1.00 82.50 75 HIS A CA 1
ATOM 581 C C . HIS A 1 75 ? -3.319 7.248 -0.215 1.00 82.50 75 HIS A C 1
ATOM 583 O O . HIS A 1 75 ? -2.911 7.646 -1.307 1.00 82.50 75 HIS A O 1
ATOM 589 N N . ARG A 1 76 ? -2.485 7.060 0.814 1.00 83.81 76 ARG A N 1
ATOM 590 C CA . ARG A 1 76 ? -1.035 7.262 0.716 1.00 83.81 76 ARG A CA 1
ATOM 591 C C . ARG A 1 76 ? -0.407 6.293 -0.285 1.00 83.81 76 ARG A C 1
ATOM 593 O O . ARG A 1 76 ? 0.418 6.726 -1.088 1.00 83.81 76 ARG A O 1
ATOM 600 N N . ASN A 1 77 ? -0.809 5.024 -0.258 1.00 82.62 77 ASN A N 1
ATOM 601 C CA . ASN A 1 77 ? -0.353 4.022 -1.217 1.00 82.62 77 ASN A CA 1
ATOM 602 C C . ASN A 1 77 ? -0.747 4.423 -2.653 1.00 82.62 77 ASN A C 1
ATOM 604 O O . ASN A 1 77 ? 0.118 4.459 -3.525 1.00 82.62 77 ASN A O 1
ATOM 608 N N . LEU A 1 78 ? -1.986 4.875 -2.882 1.00 78.44 78 LEU A N 1
ATOM 609 C CA . LEU A 1 78 ? -2.430 5.367 -4.194 1.00 78.44 78 LEU A CA 1
ATOM 610 C C . LEU A 1 78 ? -1.591 6.551 -4.710 1.00 78.44 78 LEU A C 1
ATOM 612 O O . LEU A 1 78 ? -1.253 6.620 -5.894 1.00 78.44 78 LEU A O 1
ATOM 616 N N . ILE A 1 79 ? -1.246 7.500 -3.837 1.00 82.25 79 ILE A N 1
ATOM 617 C CA . ILE A 1 79 ? -0.380 8.632 -4.201 1.00 82.25 79 ILE A CA 1
ATOM 618 C C . ILE A 1 79 ? 1.022 8.139 -4.578 1.00 82.25 79 ILE A C 1
ATOM 620 O O . ILE A 1 79 ? 1.581 8.613 -5.570 1.00 82.25 79 ILE A O 1
ATOM 624 N N . ALA A 1 80 ? 1.581 7.193 -3.817 1.00 82.44 80 ALA A N 1
ATOM 625 C CA . ALA A 1 80 ? 2.887 6.603 -4.103 1.00 82.44 80 ALA A CA 1
ATOM 626 C C . ALA A 1 80 ? 2.893 5.897 -5.468 1.00 82.44 80 ALA A C 1
ATOM 628 O O . ALA A 1 80 ? 3.713 6.230 -6.319 1.00 82.44 80 ALA A O 1
ATOM 629 N N . TRP A 1 81 ? 1.902 5.046 -5.741 1.00 80.62 81 TRP A N 1
ATOM 630 C CA . TRP A 1 81 ? 1.739 4.389 -7.040 1.00 80.62 81 TRP A CA 1
ATOM 631 C C . TRP A 1 81 ? 1.648 5.380 -8.200 1.00 80.62 81 TRP A C 1
ATOM 633 O O . TRP A 1 81 ? 2.347 5.237 -9.204 1.00 80.62 81 TRP A O 1
ATOM 643 N N . ASN A 1 82 ? 0.818 6.418 -8.062 1.00 80.12 82 ASN A N 1
ATOM 644 C CA . ASN A 1 82 ? 0.685 7.448 -9.091 1.00 80.12 82 ASN A CA 1
ATOM 645 C C . ASN A 1 82 ? 1.973 8.236 -9.308 1.00 80.12 82 ASN A C 1
ATOM 647 O O . ASN A 1 82 ? 2.203 8.714 -10.415 1.00 80.12 82 ASN A O 1
ATOM 651 N N . ARG A 1 83 ? 2.795 8.417 -8.270 1.00 83.19 83 ARG A N 1
ATOM 652 C CA . ARG A 1 83 ? 4.110 9.052 -8.383 1.00 83.19 83 ARG A CA 1
ATOM 653 C C . ARG A 1 83 ? 5.099 8.137 -9.099 1.00 83.19 83 ARG A C 1
ATOM 655 O O . ARG A 1 83 ? 5.801 8.608 -9.992 1.00 83.19 83 ARG A O 1
ATOM 662 N N . ASP A 1 84 ? 5.141 6.863 -8.734 1.00 84.06 84 ASP A N 1
ATOM 663 C CA . ASP A 1 84 ? 6.148 5.934 -9.241 1.00 84.06 84 ASP A CA 1
ATOM 664 C C . ASP A 1 84 ? 5.918 5.570 -10.710 1.00 84.06 84 ASP A C 1
ATOM 666 O O . ASP A 1 84 ? 6.894 5.400 -11.444 1.00 84.06 84 ASP A O 1
ATO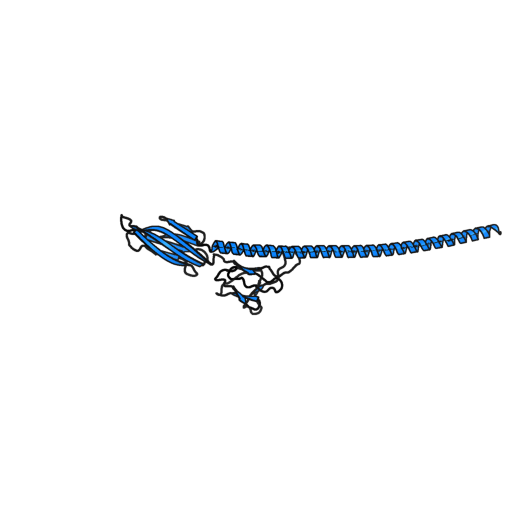M 670 N N . ARG A 1 85 ? 4.651 5.553 -11.148 1.00 81.75 85 ARG A N 1
ATOM 671 C CA . ARG A 1 85 ? 4.227 5.313 -12.537 1.00 81.75 85 ARG A CA 1
ATOM 672 C C . ARG A 1 85 ? 4.324 6.527 -13.460 1.00 81.75 85 ARG A C 1
ATOM 674 O O . ARG A 1 85 ? 4.045 6.404 -14.652 1.00 81.75 85 ARG A O 1
ATOM 681 N N . ARG A 1 86 ? 4.683 7.712 -12.950 1.00 85.31 86 ARG A N 1
ATOM 682 C CA . ARG A 1 86 ? 4.822 8.893 -13.817 1.00 85.31 86 ARG A CA 1
ATOM 683 C C . ARG A 1 86 ? 5.877 8.631 -14.873 1.00 85.31 86 ARG A C 1
ATOM 685 O O . ARG A 1 86 ? 6.963 8.150 -14.556 1.00 85.31 86 ARG A O 1
ATOM 692 N N . THR A 1 87 ? 5.575 9.039 -16.099 1.00 90.88 87 THR A N 1
ATOM 693 C CA . THR A 1 87 ? 6.576 9.105 -17.156 1.00 90.88 87 THR A CA 1
ATOM 694 C C . THR A 1 87 ? 7.704 10.033 -16.721 1.00 90.88 87 THR A C 1
ATOM 696 O O . THR A 1 87 ? 7.462 11.185 -16.350 1.00 90.88 87 THR A O 1
ATOM 699 N N . ARG A 1 88 ? 8.934 9.525 -16.748 1.00 94.06 88 ARG A N 1
ATOM 700 C CA . ARG A 1 88 ? 10.142 10.267 -16.379 1.00 94.06 88 ARG A CA 1
ATOM 701 C C . ARG A 1 88 ? 10.946 10.567 -17.631 1.00 94.06 88 ARG A C 1
ATOM 703 O O . ARG A 1 88 ? 11.035 9.731 -18.527 1.00 94.06 88 ARG A O 1
ATOM 710 N N . LEU A 1 89 ? 11.521 11.761 -17.678 1.00 96.50 89 LEU A N 1
ATOM 711 C CA . LEU A 1 89 ? 12.368 12.211 -18.774 1.00 96.50 89 LEU A CA 1
ATOM 712 C C . LEU A 1 89 ? 13.774 12.441 -18.237 1.00 96.50 89 LEU A C 1
ATOM 714 O O . LEU A 1 89 ? 13.958 13.165 -17.258 1.00 96.50 89 LEU A O 1
ATOM 718 N N . PHE A 1 90 ? 14.758 11.836 -18.887 1.00 97.25 90 PHE A N 1
ATOM 719 C CA . PHE A 1 90 ? 16.161 11.945 -18.524 1.00 97.25 90 PHE A CA 1
ATOM 720 C C . PHE A 1 90 ? 17.019 12.274 -19.739 1.00 97.25 90 PHE A C 1
ATOM 722 O O . PHE A 1 90 ? 16.633 12.011 -20.876 1.00 97.25 90 PHE A O 1
ATOM 729 N N . ASN A 1 91 ? 18.219 12.797 -19.482 1.00 96.38 91 ASN A N 1
ATOM 730 C CA . ASN A 1 91 ? 19.198 13.099 -20.517 1.00 96.38 91 ASN A CA 1
ATOM 731 C C . ASN A 1 91 ? 20.549 12.456 -20.198 1.00 96.38 91 ASN A C 1
ATOM 733 O O . ASN A 1 91 ? 21.089 12.601 -19.098 1.00 96.38 91 ASN A O 1
ATOM 737 N N . HIS A 1 92 ? 21.146 11.820 -21.200 1.00 96.38 92 HIS A N 1
ATOM 738 C CA . HIS A 1 92 ? 22.563 11.492 -21.223 1.00 96.38 92 HIS A CA 1
ATOM 739 C C . HIS A 1 92 ? 23.264 12.455 -22.174 1.00 96.38 92 HIS A C 1
ATOM 741 O O . HIS A 1 92 ? 22.835 12.617 -23.300 1.00 96.38 92 HIS A O 1
ATOM 747 N N . VAL A 1 93 ? 24.339 13.103 -21.734 1.00 93.56 93 VAL A N 1
ATOM 748 C CA . VAL A 1 93 ? 25.104 14.053 -22.555 1.00 93.56 93 VAL A CA 1
ATOM 749 C C . VAL A 1 93 ? 26.578 13.772 -22.336 1.00 93.56 93 VAL A C 1
ATOM 751 O O . VAL A 1 93 ? 26.996 13.740 -21.174 1.00 93.56 93 VAL A O 1
ATOM 754 N N . GLY A 1 94 ? 27.319 13.609 -23.428 1.00 87.69 94 GLY A N 1
ATOM 755 C CA . GLY A 1 94 ? 28.746 13.311 -23.429 1.00 87.69 94 GLY A CA 1
ATOM 756 C C . GLY A 1 94 ? 29.069 11.873 -23.030 1.00 87.69 94 GLY A C 1
ATOM 757 O O . GLY A 1 94 ? 28.178 11.046 -22.881 1.00 87.69 94 GLY A O 1
ATOM 758 N N . ALA A 1 95 ? 30.359 11.588 -22.873 1.00 89.81 95 ALA A N 1
ATOM 759 C CA . ALA A 1 95 ? 30.849 10.294 -22.410 1.00 89.81 95 ALA A CA 1
ATOM 760 C C . ALA A 1 95 ? 30.559 10.056 -20.915 1.00 89.81 95 ALA A C 1
ATOM 762 O O . ALA A 1 95 ? 30.297 10.990 -20.151 1.00 89.81 95 ALA A O 1
ATOM 763 N N . GLY A 1 96 ? 30.698 8.804 -20.486 1.00 92.94 96 GLY A N 1
ATOM 764 C CA . GLY A 1 96 ? 30.621 8.374 -19.100 1.00 92.94 96 GLY A CA 1
ATOM 765 C C . GLY A 1 96 ? 29.364 7.576 -18.773 1.00 92.94 96 GLY A C 1
ATOM 766 O O . GLY A 1 96 ? 28.592 7.143 -19.626 1.00 92.94 96 GLY A O 1
ATOM 767 N N . SER A 1 97 ? 29.151 7.383 -17.473 1.00 95.81 97 SER A N 1
ATOM 768 C CA . SER A 1 97 ? 27.990 6.684 -16.931 1.00 95.81 97 SER A CA 1
ATOM 769 C C . SER A 1 97 ? 27.081 7.653 -16.185 1.00 95.81 97 SER A C 1
ATOM 771 O O . SER A 1 97 ? 27.549 8.458 -15.380 1.00 95.81 97 SER A O 1
ATOM 773 N N . LYS A 1 98 ? 25.774 7.565 -16.431 1.00 96.50 98 LYS A N 1
ATOM 774 C CA . LYS A 1 98 ? 24.744 8.356 -15.753 1.00 96.50 98 LYS A CA 1
ATOM 775 C C . LYS A 1 98 ? 23.683 7.447 -15.166 1.00 96.50 98 LYS A C 1
ATOM 777 O O . LYS A 1 98 ? 23.104 6.620 -15.873 1.00 96.50 98 LYS A O 1
ATOM 782 N N . LYS A 1 99 ? 23.430 7.632 -13.874 1.00 96.62 99 LYS A N 1
ATOM 783 C CA . LYS A 1 99 ? 22.341 6.989 -13.146 1.00 96.62 99 LYS A CA 1
ATOM 784 C C . LYS A 1 99 ? 21.088 7.860 -13.242 1.00 96.62 99 LYS A C 1
ATOM 786 O O . LYS A 1 99 ? 21.158 9.055 -12.971 1.00 96.62 99 LYS A O 1
ATOM 791 N N . HIS A 1 100 ? 19.971 7.239 -13.599 1.00 95.19 100 HIS A N 1
ATOM 792 C CA . HIS A 1 100 ? 18.663 7.861 -13.777 1.00 95.19 100 HIS A CA 1
ATOM 793 C C . HIS A 1 100 ? 17.703 7.262 -12.750 1.00 95.19 100 HIS A C 1
ATOM 795 O O . HIS A 1 100 ? 17.143 6.179 -12.946 1.00 95.19 100 HIS A O 1
ATOM 801 N N . ASP A 1 101 ? 17.592 7.956 -11.616 1.00 90.62 101 ASP A N 1
ATOM 802 C CA . ASP A 1 101 ? 16.886 7.507 -10.414 1.00 90.62 101 ASP A CA 1
ATOM 803 C C . ASP A 1 101 ? 17.316 6.097 -9.949 1.00 90.62 101 ASP A C 1
ATOM 805 O O . ASP A 1 101 ? 18.472 5.681 -10.067 1.00 90.62 101 ASP A O 1
ATOM 809 N N . ASP A 1 102 ? 16.380 5.360 -9.363 1.00 89.06 102 ASP A N 1
ATOM 810 C CA . ASP A 1 102 ? 16.454 3.944 -9.037 1.00 89.06 102 ASP A CA 1
ATOM 811 C C . ASP A 1 102 ? 16.093 3.037 -10.227 1.00 89.06 102 ASP A C 1
ATOM 813 O O . ASP A 1 102 ? 16.105 1.816 -10.083 1.00 89.06 102 ASP A O 1
ATOM 817 N N . LEU A 1 103 ? 15.777 3.611 -11.396 1.00 93.62 103 LEU A N 1
ATOM 818 C CA . LEU A 1 103 ? 15.224 2.865 -12.525 1.00 93.62 103 LEU A CA 1
ATOM 819 C C . LEU A 1 103 ? 16.291 2.295 -13.446 1.00 93.62 103 LEU A C 1
ATOM 821 O O . LEU A 1 103 ? 16.208 1.118 -13.796 1.00 93.62 103 LEU A O 1
ATOM 825 N N . LEU A 1 104 ? 17.266 3.098 -13.881 1.00 96.25 104 LEU A N 1
ATOM 826 C CA . LEU A 1 104 ? 18.264 2.638 -14.847 1.00 96.25 104 LEU A CA 1
ATOM 827 C C . LEU A 1 104 ? 19.576 3.425 -14.796 1.00 96.25 104 LEU A C 1
ATOM 829 O O . LEU A 1 104 ? 19.643 4.554 -14.321 1.00 96.25 104 LEU A O 1
ATOM 833 N N . THR A 1 105 ? 20.630 2.824 -15.334 1.00 98.00 105 THR A N 1
ATOM 834 C CA . THR A 1 105 ? 21.899 3.481 -15.654 1.00 98.00 105 THR A CA 1
ATOM 835 C C . THR A 1 105 ? 22.114 3.430 -17.157 1.00 98.00 105 THR A C 1
ATOM 837 O O . THR A 1 105 ? 21.830 2.422 -17.797 1.00 98.00 105 THR A O 1
ATOM 840 N N . THR A 1 106 ? 22.648 4.510 -17.710 1.00 97.44 106 THR A N 1
ATOM 841 C CA . THR A 1 106 ? 23.160 4.557 -19.083 1.00 97.44 106 THR A CA 1
ATOM 842 C C . THR A 1 106 ? 24.658 4.781 -19.067 1.00 97.44 106 THR A C 1
ATOM 844 O O . THR A 1 106 ? 25.144 5.547 -18.240 1.00 97.44 106 THR A O 1
ATOM 847 N N . THR A 1 107 ? 25.387 4.151 -19.973 1.00 96.69 107 THR A N 1
ATOM 848 C CA . THR A 1 107 ? 26.845 4.239 -20.048 1.00 96.69 107 THR A CA 1
ATOM 849 C C . THR A 1 107 ? 27.260 4.366 -21.499 1.00 96.69 107 THR A C 1
ATOM 851 O O . THR A 1 107 ? 26.718 3.663 -22.354 1.00 96.69 107 THR A O 1
ATOM 854 N N . ASP A 1 108 ? 28.203 5.261 -21.779 1.00 91.94 108 ASP A N 1
ATOM 855 C CA . ASP A 1 108 ? 28.834 5.316 -23.087 1.00 91.94 108 ASP A CA 1
ATOM 856 C C . ASP A 1 108 ? 29.423 3.943 -23.434 1.00 91.94 108 ASP A C 1
ATOM 858 O O . ASP A 1 108 ? 30.058 3.275 -22.616 1.00 91.94 108 ASP A O 1
ATOM 862 N N . TRP A 1 109 ? 29.145 3.478 -24.645 1.00 91.69 109 TRP A N 1
ATOM 863 C CA . TRP A 1 109 ? 29.603 2.172 -25.090 1.00 91.69 109 TRP A CA 1
ATOM 864 C C . TRP A 1 109 ? 30.817 2.328 -25.992 1.00 91.69 109 TRP A C 1
ATOM 866 O O . TRP A 1 109 ? 30.789 3.118 -26.934 1.00 91.69 109 TRP A O 1
ATOM 876 N N . ASN A 1 110 ? 31.866 1.550 -25.709 1.00 89.56 110 ASN A N 1
ATOM 877 C CA . ASN A 1 110 ? 33.045 1.404 -26.559 1.00 89.56 110 ASN A CA 1
ATOM 878 C C . ASN A 1 110 ? 33.626 2.755 -27.034 1.00 89.56 110 ASN A C 1
ATOM 880 O O . ASN A 1 110 ? 33.761 2.977 -28.228 1.00 89.56 110 ASN A O 1
ATOM 884 N N . GLN A 1 111 ? 33.936 3.671 -26.104 1.00 85.88 111 GLN A N 1
ATOM 885 C CA . GLN A 1 111 ? 34.455 5.018 -26.408 1.00 85.88 111 GLN A CA 1
ATOM 886 C C . GLN A 1 111 ? 33.484 5.853 -27.261 1.00 85.88 111 GLN A C 1
ATOM 888 O O . GLN A 1 111 ? 33.836 6.347 -28.331 1.00 85.88 111 GLN A O 1
ATOM 893 N N . GLN A 1 112 ? 32.242 6.000 -26.787 1.00 87.06 112 GLN A N 1
ATOM 894 C CA . GLN A 1 112 ? 31.170 6.734 -27.478 1.00 87.06 112 GLN A CA 1
ATOM 895 C C . GLN A 1 112 ? 30.786 6.166 -28.858 1.00 87.06 112 GLN A C 1
ATOM 897 O O . GLN A 1 112 ? 30.239 6.879 -29.695 1.00 87.06 112 GLN A O 1
ATOM 902 N N . ARG A 1 113 ? 31.012 4.875 -29.107 1.00 88.69 113 ARG A N 1
ATOM 903 C CA . ARG A 1 113 ? 30.516 4.177 -30.307 1.00 88.69 113 ARG A CA 1
ATOM 904 C C . ARG A 1 113 ? 29.063 3.721 -30.191 1.00 88.69 113 ARG A C 1
ATOM 906 O O . ARG A 1 113 ? 28.510 3.120 -31.108 1.00 88.69 113 ARG A O 1
ATOM 913 N N . GLY A 1 114 ? 28.442 4.003 -29.055 1.00 91.81 114 GLY A N 1
ATOM 914 C CA . GLY A 1 114 ? 27.065 3.667 -28.767 1.00 91.81 114 GLY A CA 1
ATOM 915 C C . GLY A 1 114 ? 26.666 4.089 -27.364 1.00 91.81 114 GLY A C 1
ATOM 916 O O . GLY A 1 114 ? 27.426 4.749 -26.647 1.00 91.81 114 GLY A O 1
ATOM 917 N N . LEU A 1 115 ? 25.484 3.641 -26.963 1.00 95.25 115 LEU A N 1
ATOM 918 C CA . LEU A 1 115 ? 24.956 3.804 -25.619 1.00 95.25 115 LEU A CA 1
ATOM 919 C C . LEU A 1 115 ? 24.490 2.447 -25.099 1.00 95.25 115 LEU A C 1
ATOM 921 O O . LEU A 1 115 ? 23.660 1.790 -25.720 1.00 95.25 115 LEU A O 1
ATOM 925 N N . LYS A 1 116 ? 24.981 2.045 -23.932 1.00 96.25 116 LYS A N 1
ATOM 926 C CA . LYS A 1 116 ? 24.435 0.914 -23.182 1.00 96.25 116 LYS A CA 1
ATOM 927 C C . LYS A 1 116 ? 23.458 1.434 -22.141 1.00 96.25 116 LYS A C 1
ATOM 929 O O . LYS A 1 116 ? 23.746 2.429 -21.475 1.00 96.25 116 LYS A O 1
ATOM 934 N N . PHE A 1 117 ? 22.352 0.732 -21.922 1.00 96.75 117 PHE A N 1
ATOM 935 C CA . PHE A 1 117 ? 21.523 0.958 -20.739 1.00 96.75 117 PHE A CA 1
ATOM 936 C C . PHE A 1 117 ? 21.362 -0.317 -19.909 1.00 96.75 117 PHE A C 1
ATOM 938 O O . PHE A 1 117 ? 21.556 -1.436 -20.381 1.00 96.75 117 PHE A O 1
ATOM 945 N N . THR A 1 118 ? 21.058 -0.156 -18.626 1.00 97.38 118 THR A N 1
ATOM 946 C CA . THR A 1 118 ? 20.803 -1.252 -17.687 1.00 97.38 118 THR A CA 1
ATOM 947 C C . THR A 1 118 ? 19.750 -0.803 -16.683 1.00 97.38 118 THR A C 1
ATOM 949 O O . THR A 1 118 ? 19.973 0.154 -15.947 1.00 97.38 118 THR A O 1
ATOM 952 N N . ALA A 1 119 ? 18.602 -1.473 -16.661 1.00 96.50 119 ALA A N 1
ATOM 953 C CA . ALA A 1 11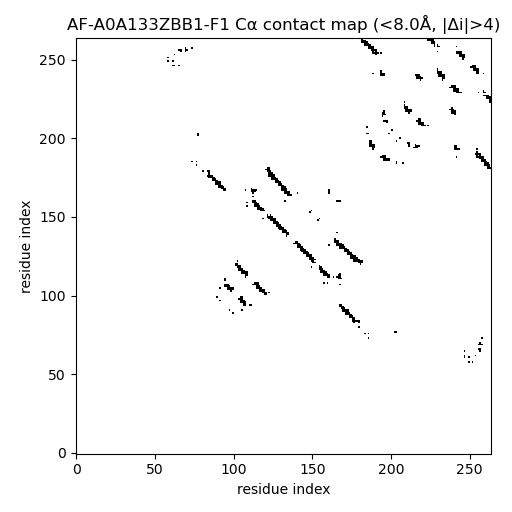9 ? 17.502 -1.229 -15.741 1.00 96.50 119 ALA A CA 1
ATOM 954 C C . ALA A 1 119 ? 17.711 -1.969 -14.410 1.00 96.50 119 ALA A C 1
ATOM 956 O O . ALA A 1 119 ? 17.945 -3.179 -14.381 1.00 96.50 119 ALA A O 1
ATOM 957 N N . HIS A 1 120 ? 17.529 -1.267 -13.294 1.00 93.94 120 HIS A N 1
ATOM 958 C CA . HIS A 1 120 ? 17.750 -1.753 -11.928 1.00 93.94 120 HIS A CA 1
ATOM 959 C C . HIS A 1 120 ? 16.453 -2.163 -11.238 1.00 93.94 120 HIS A C 1
ATOM 961 O O . HIS A 1 120 ? 15.393 -1.640 -11.557 1.00 93.94 120 HIS A O 1
ATOM 967 N N . GLY A 1 121 ? 16.534 -3.085 -10.280 1.00 89.56 121 GLY A N 1
ATOM 968 C CA . GLY A 1 121 ? 15.370 -3.544 -9.522 1.00 89.56 121 GLY A CA 1
ATOM 969 C C . GLY A 1 121 ? 14.444 -4.468 -10.318 1.00 89.56 121 GLY A C 1
ATOM 970 O O . GLY A 1 121 ? 14.887 -5.179 -11.220 1.00 89.56 121 GLY A O 1
ATOM 971 N N . THR A 1 122 ? 13.165 -4.471 -9.952 1.00 85.50 122 THR A N 1
ATOM 972 C CA . THR A 1 122 ? 12.132 -5.388 -10.461 1.00 85.50 122 THR A CA 1
ATOM 973 C C . THR A 1 122 ? 10.995 -4.677 -11.193 1.00 85.50 122 THR A C 1
ATOM 975 O O . THR A 1 122 ? 10.050 -5.338 -11.603 1.00 85.50 122 THR A O 1
ATOM 978 N N . TRP A 1 123 ? 11.081 -3.357 -11.391 1.00 88.69 123 TRP A N 1
ATOM 979 C CA . TRP A 1 123 ? 10.068 -2.578 -12.107 1.00 88.69 123 TRP A CA 1
ATOM 980 C C . TRP A 1 123 ? 9.926 -3.013 -13.571 1.00 88.69 123 TRP A C 1
ATOM 982 O O . TRP A 1 123 ? 10.901 -3.455 -14.191 1.00 88.69 123 TRP A O 1
ATOM 992 N N . TRP A 1 124 ? 8.720 -2.885 -14.121 1.00 88.44 124 TRP A N 1
ATOM 993 C CA . TRP A 1 124 ? 8.398 -3.181 -15.518 1.00 88.44 124 TRP A CA 1
ATOM 994 C C . TRP A 1 124 ? 7.881 -1.934 -16.209 1.00 88.44 124 TRP A C 1
ATOM 996 O O . TRP A 1 124 ? 7.231 -1.081 -15.597 1.00 88.44 124 TRP A O 1
ATOM 1006 N N . GLY A 1 125 ? 8.133 -1.845 -17.504 1.00 90.25 125 GLY A N 1
ATOM 1007 C CA . GLY A 1 125 ? 7.657 -0.723 -18.281 1.00 90.25 125 GLY A CA 1
ATOM 1008 C C . GLY A 1 125 ? 8.326 -0.628 -19.631 1.00 90.25 125 GLY A C 1
ATOM 1009 O O . GLY A 1 125 ? 8.805 -1.614 -20.188 1.00 90.25 125 GLY A O 1
ATOM 1010 N N . ARG A 1 126 ? 8.395 0.592 -20.142 1.00 94.25 126 ARG A N 1
ATOM 1011 C CA . ARG A 1 126 ? 8.960 0.892 -21.447 1.00 94.25 126 ARG A CA 1
ATOM 1012 C C . ARG A 1 126 ? 9.953 2.030 -21.335 1.00 94.25 126 ARG A C 1
ATOM 1014 O O . ARG A 1 126 ? 9.686 3.041 -20.693 1.00 94.25 126 ARG A O 1
ATOM 1021 N N . VAL A 1 127 ? 11.088 1.871 -21.998 1.00 96.81 127 VAL A N 1
ATOM 1022 C CA . VAL A 1 127 ? 12.089 2.919 -22.153 1.00 96.81 127 VAL A CA 1
ATOM 1023 C C . VAL A 1 127 ? 12.211 3.259 -23.624 1.00 96.81 127 VAL A C 1
ATOM 1025 O O . VAL A 1 127 ? 12.383 2.377 -24.463 1.00 96.81 127 VAL A O 1
ATOM 1028 N N . GLN A 1 128 ? 12.117 4.542 -23.938 1.00 97.62 128 GLN A N 1
ATOM 1029 C CA . GLN A 1 128 ? 12.352 5.068 -25.270 1.00 97.62 128 GLN A CA 1
ATOM 1030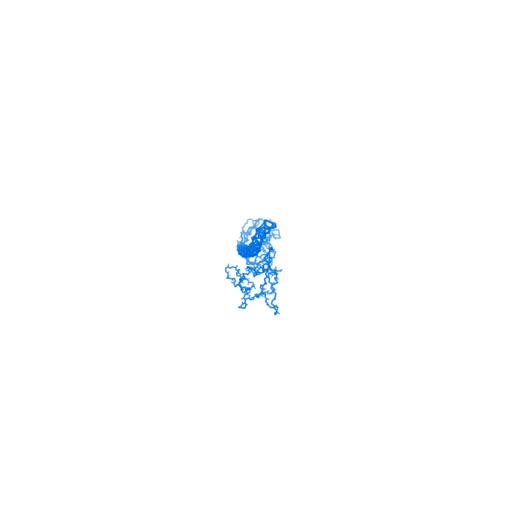 C C . GLN A 1 128 ? 13.618 5.910 -25.246 1.00 97.62 128 GLN A C 1
ATOM 1032 O O . GLN A 1 128 ? 13.799 6.739 -24.353 1.00 97.62 128 GLN A O 1
ATOM 1037 N N . PHE A 1 129 ? 14.488 5.691 -26.222 1.00 97.12 129 PHE A N 1
ATOM 1038 C CA . PHE A 1 129 ? 15.726 6.430 -26.396 1.00 97.12 129 PHE A CA 1
ATOM 1039 C C . PHE A 1 129 ? 15.679 7.164 -27.727 1.00 97.12 129 PHE A C 1
ATOM 1041 O O . PHE A 1 129 ? 15.423 6.555 -28.761 1.00 97.12 129 PHE A O 1
ATOM 1048 N N . GLN A 1 130 ? 15.979 8.454 -27.695 1.00 96.94 130 GLN A N 1
ATOM 1049 C CA . GLN A 1 130 ? 16.332 9.235 -28.869 1.00 96.94 130 GLN A CA 1
ATOM 1050 C C . GLN A 1 130 ? 17.813 9.572 -28.755 1.00 96.94 130 GLN A C 1
ATOM 1052 O O . GLN A 1 130 ? 18.194 10.401 -27.928 1.00 96.94 130 GLN A O 1
ATOM 1057 N N . ILE A 1 131 ? 18.643 8.900 -29.545 1.00 94.94 131 ILE A N 1
ATOM 1058 C CA . ILE A 1 131 ? 20.100 8.952 -29.445 1.00 94.94 131 ILE A CA 1
ATOM 1059 C C . ILE A 1 131 ? 20.647 9.760 -30.609 1.00 94.94 131 ILE A C 1
ATOM 1061 O O . ILE A 1 131 ? 20.413 9.425 -31.765 1.00 94.94 131 ILE A O 1
ATOM 1065 N N . GLU A 1 132 ? 21.384 10.820 -30.306 1.00 94.12 132 GLU A N 1
ATOM 1066 C CA . GLU A 1 132 ? 22.066 11.630 -31.303 1.00 94.12 132 GLU A CA 1
ATOM 1067 C C . GLU A 1 132 ? 23.512 11.166 -31.473 1.00 94.12 132 GLU A C 1
ATOM 1069 O O . GLU A 1 132 ? 24.277 11.034 -30.508 1.00 94.12 132 GLU A O 1
ATOM 1074 N N . TYR A 1 133 ? 23.883 10.992 -32.737 1.00 92.25 133 TYR A N 1
ATOM 1075 C CA . TYR A 1 133 ? 25.238 10.718 -33.165 1.00 92.25 133 TYR A CA 1
ATOM 1076 C C . TYR A 1 133 ? 25.725 11.814 -34.114 1.00 92.25 133 TYR A C 1
ATOM 1078 O O . TYR A 1 133 ? 25.010 12.246 -35.026 1.00 92.25 133 TYR A O 1
ATOM 1086 N N . LYS A 1 134 ? 26.981 12.234 -33.947 1.00 90.94 134 LYS A N 1
ATOM 1087 C CA . LYS A 1 134 ? 27.654 13.178 -34.851 1.00 90.94 134 LYS A CA 1
ATOM 1088 C C . LYS A 1 134 ? 28.922 12.570 -35.418 1.00 90.94 134 LYS A C 1
ATOM 1090 O O . LYS A 1 134 ? 29.614 11.822 -34.736 1.00 90.94 134 LYS A O 1
ATOM 1095 N N . ALA A 1 135 ? 29.241 12.898 -36.665 1.00 85.44 135 ALA A N 1
ATOM 1096 C CA . ALA A 1 135 ? 30.541 12.560 -37.230 1.00 85.44 135 ALA A CA 1
ATOM 1097 C C . ALA A 1 135 ? 31.668 13.265 -36.451 1.00 85.44 135 ALA A C 1
ATOM 1099 O O . ALA A 1 135 ? 31.575 14.463 -36.179 1.00 85.44 135 ALA A O 1
ATOM 1100 N N . ALA A 1 136 ? 32.736 12.531 -36.119 1.00 74.75 136 ALA A N 1
ATOM 1101 C CA . ALA A 1 136 ? 33.884 13.070 -35.376 1.00 74.75 136 ALA A CA 1
ATOM 1102 C C . ALA A 1 136 ? 34.652 14.162 -36.145 1.00 74.75 136 ALA A C 1
ATOM 1104 O O . ALA A 1 136 ? 35.235 15.065 -35.552 1.00 74.75 136 ALA A O 1
ATOM 1105 N N . ILE A 1 137 ? 34.653 14.071 -37.475 1.00 74.62 137 ILE A N 1
ATOM 1106 C CA . ILE A 1 137 ? 35.265 15.029 -38.396 1.00 74.62 137 ILE A CA 1
ATOM 1107 C C . ILE A 1 137 ? 34.118 15.522 -39.272 1.00 74.62 137 ILE A C 1
ATOM 1109 O O . ILE A 1 137 ? 33.405 14.684 -39.820 1.00 74.62 137 ILE A O 1
ATOM 1113 N N . GLY A 1 138 ? 33.911 16.845 -39.318 1.00 66.88 138 GLY A N 1
ATOM 1114 C CA . GLY A 1 138 ? 32.706 17.528 -39.814 1.00 66.88 138 GLY A CA 1
ATOM 1115 C C . GLY A 1 138 ? 31.886 16.777 -40.871 1.00 66.88 138 GLY A C 1
ATOM 1116 O O . GLY A 1 138 ? 32.418 16.267 -41.852 1.00 66.88 138 GLY A O 1
ATOM 1117 N N . GLY A 1 139 ? 30.566 16.712 -40.683 1.00 70.81 139 GLY A N 1
ATOM 1118 C CA . GLY A 1 139 ? 29.708 15.924 -41.561 1.00 70.81 139 GLY A CA 1
ATOM 1119 C C . GLY A 1 139 ? 28.299 15.700 -41.019 1.00 70.81 139 GLY A C 1
ATOM 1120 O O . GLY A 1 139 ? 27.779 16.494 -40.239 1.00 70.81 139 GLY A O 1
ATOM 1121 N N . LYS A 1 140 ? 27.681 14.608 -41.480 1.00 79.06 140 LYS A N 1
ATOM 1122 C CA . LYS A 1 140 ? 26.285 14.234 -41.208 1.00 79.06 140 LYS A CA 1
ATOM 1123 C C . LYS A 1 140 ? 26.049 13.932 -39.721 1.00 79.06 140 LYS A C 1
ATOM 1125 O O . LYS A 1 140 ? 26.913 13.364 -39.052 1.00 79.06 140 LYS A O 1
ATOM 1130 N N . SER A 1 141 ? 24.857 14.264 -39.239 1.00 85.00 141 SER A N 1
ATOM 1131 C CA . SER A 1 141 ? 24.308 13.798 -37.965 1.00 85.00 141 SER A CA 1
ATOM 1132 C C . SER A 1 141 ? 23.271 12.703 -38.208 1.00 85.00 141 SER A C 1
ATOM 1134 O O . SER A 1 141 ? 22.675 12.625 -39.286 1.00 85.00 141 SER A O 1
ATOM 1136 N N . ALA A 1 142 ? 23.069 11.858 -37.204 1.00 88.44 142 ALA A N 1
ATOM 1137 C CA . ALA A 1 142 ? 21.993 10.880 -37.173 1.00 88.44 142 ALA A CA 1
ATOM 1138 C C . ALA A 1 142 ? 21.284 10.941 -35.823 1.00 88.44 142 ALA A C 1
ATOM 1140 O O . ALA A 1 142 ? 21.890 11.273 -34.801 1.00 88.44 142 ALA A O 1
ATOM 1141 N N . VAL A 1 143 ? 19.993 10.628 -35.845 1.00 90.94 143 VAL A N 1
ATOM 1142 C CA . VAL A 1 143 ? 19.193 10.423 -34.646 1.00 90.94 143 VAL A CA 1
ATOM 1143 C C . VAL A 1 143 ? 18.533 9.067 -34.776 1.00 90.94 143 VAL A C 1
ATOM 1145 O O . VAL A 1 143 ? 17.730 8.865 -35.686 1.00 90.94 143 VAL A O 1
ATOM 1148 N N . ASP A 1 144 ? 18.853 8.178 -33.849 1.00 91.44 144 ASP A N 1
ATOM 1149 C CA . ASP A 1 144 ? 18.247 6.858 -33.779 1.00 91.44 144 ASP A CA 1
ATOM 1150 C C . ASP A 1 144 ? 17.191 6.832 -32.674 1.00 91.44 144 ASP A C 1
ATOM 1152 O O . ASP A 1 144 ? 17.364 7.417 -31.600 1.00 91.44 144 ASP A O 1
ATOM 1156 N N . LEU A 1 145 ? 16.084 6.145 -32.947 1.00 94.50 145 LEU A N 1
ATOM 1157 C CA . LEU A 1 145 ? 14.959 5.993 -32.033 1.00 94.50 145 LEU A CA 1
ATOM 1158 C C . LEU A 1 145 ? 14.830 4.522 -31.646 1.00 94.50 145 LEU A C 1
ATOM 1160 O O . LEU A 1 145 ? 14.516 3.682 -32.487 1.00 94.50 145 LEU A O 1
ATOM 1164 N N . TYR A 1 146 ? 15.019 4.221 -30.365 1.00 94.12 146 TYR A N 1
ATOM 1165 C CA . TYR A 1 146 ? 14.873 2.874 -29.823 1.00 94.12 146 TYR A CA 1
ATOM 1166 C C . TYR A 1 146 ? 13.727 2.825 -28.824 1.00 94.12 146 TYR A C 1
ATOM 1168 O O . TYR A 1 146 ? 13.508 3.756 -28.052 1.00 94.12 146 TYR A O 1
ATOM 1176 N N . THR A 1 147 ? 12.994 1.717 -28.823 1.00 95.06 147 THR A N 1
ATOM 1177 C CA . THR A 1 147 ? 11.994 1.408 -27.801 1.00 95.06 147 THR A CA 1
ATOM 1178 C C . THR A 1 147 ? 12.307 0.038 -27.229 1.00 95.06 147 THR A C 1
ATOM 1180 O O . THR A 1 147 ? 12.425 -0.930 -27.974 1.00 95.06 147 THR A O 1
ATOM 1183 N N . PHE A 1 148 ? 12.422 -0.039 -25.909 1.00 94.81 148 PHE A N 1
ATOM 1184 C CA . PHE A 1 148 ? 12.744 -1.258 -25.187 1.00 94.81 148 PHE A CA 1
ATOM 1185 C C . PHE A 1 148 ? 11.725 -1.492 -24.072 1.00 94.81 148 PHE A C 1
ATOM 1187 O O . PHE A 1 148 ? 11.485 -0.606 -23.250 1.00 94.81 148 PHE A O 1
ATOM 1194 N N . ASN A 1 149 ? 11.149 -2.692 -24.011 1.00 93.50 149 ASN A N 1
ATOM 1195 C CA . ASN A 1 149 ? 10.263 -3.086 -22.917 1.00 93.50 149 ASN A CA 1
ATOM 1196 C C . ASN A 1 149 ? 11.083 -3.752 -21.809 1.00 93.50 149 ASN A C 1
ATOM 1198 O O . ASN A 1 149 ? 11.703 -4.793 -22.015 1.00 93.50 149 ASN A O 1
ATOM 1202 N N . VAL A 1 150 ? 11.084 -3.134 -20.633 1.00 92.44 150 VAL A N 1
ATOM 1203 C CA . VAL A 1 150 ? 11.768 -3.628 -19.442 1.00 92.44 150 VAL A CA 1
ATOM 1204 C C . VAL A 1 150 ? 10.853 -4.598 -18.705 1.00 92.44 150 VAL A C 1
ATOM 1206 O O . VAL A 1 150 ? 9.716 -4.265 -18.372 1.00 92.44 150 VAL A O 1
ATOM 1209 N N . GLY A 1 151 ? 11.376 -5.784 -18.407 1.00 86.81 151 GLY A N 1
ATOM 1210 C CA . GLY A 1 151 ? 10.652 -6.840 -17.705 1.00 86.81 151 GLY A CA 1
ATOM 1211 C C . GLY A 1 151 ? 11.578 -7.969 -17.243 1.00 86.81 151 GLY A C 1
ATOM 1212 O O . GLY A 1 151 ? 12.805 -7.823 -17.287 1.00 86.81 151 GLY A O 1
ATOM 1213 N N . PRO A 1 152 ? 11.027 -9.103 -16.784 1.00 81.62 152 PRO A N 1
ATOM 1214 C CA . PRO A 1 152 ? 11.815 -10.259 -16.371 1.00 81.62 152 PRO A CA 1
ATOM 1215 C C . PRO A 1 152 ? 12.662 -10.774 -17.539 1.00 81.62 152 PRO A C 1
ATOM 1217 O O . PRO A 1 152 ? 12.145 -11.008 -18.625 1.00 81.62 152 PRO A O 1
ATOM 1220 N N . GLY A 1 153 ? 13.973 -10.910 -17.336 1.00 83.75 153 GLY A N 1
ATOM 122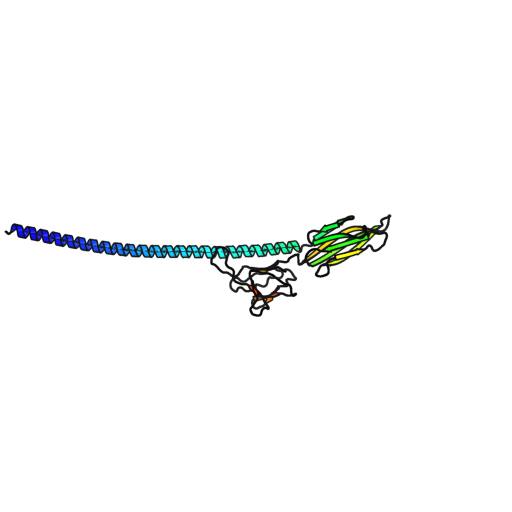1 C CA . GLY A 1 153 ? 14.914 -11.341 -18.381 1.00 83.75 153 GLY A CA 1
ATOM 1222 C C . GLY A 1 153 ? 15.307 -10.265 -19.407 1.00 83.75 153 GLY A C 1
ATOM 1223 O O . GLY A 1 153 ? 16.335 -10.414 -20.059 1.00 83.75 153 GLY A O 1
ATOM 1224 N N . TYR A 1 154 ? 14.578 -9.148 -19.493 1.00 89.88 154 TYR A N 1
ATOM 1225 C CA . TYR A 1 154 ? 14.839 -8.044 -20.425 1.00 89.88 154 TYR A CA 1
ATOM 1226 C C . TYR A 1 154 ? 15.174 -6.771 -19.647 1.00 89.88 154 TYR A C 1
ATOM 1228 O O . TYR A 1 154 ? 14.293 -5.999 -19.263 1.00 89.88 154 TYR A O 1
ATOM 1236 N N . ARG A 1 155 ? 16.466 -6.575 -19.357 1.00 94.12 155 ARG A N 1
ATOM 1237 C CA . ARG A 1 155 ? 16.942 -5.517 -18.445 1.00 94.12 155 ARG A CA 1
ATOM 1238 C C . ARG A 1 155 ? 17.968 -4.566 -19.047 1.00 94.12 155 ARG A C 1
ATOM 1240 O O . ARG A 1 155 ? 18.251 -3.540 -18.441 1.00 94.12 155 ARG A O 1
ATOM 1247 N N . SER A 1 156 ? 18.557 -4.887 -20.187 1.00 96.06 156 SER A N 1
ATOM 1248 C CA . SER A 1 156 ? 19.649 -4.101 -20.758 1.00 96.06 156 SER A CA 1
ATOM 1249 C C . SER A 1 156 ? 19.711 -4.290 -22.257 1.00 96.06 156 SER A C 1
ATOM 1251 O O . SER A 1 156 ? 19.410 -5.379 -22.739 1.00 96.06 156 SER A O 1
ATOM 1253 N N . ASP A 1 157 ? 20.195 -3.268 -22.945 1.00 96.44 157 ASP A N 1
ATOM 1254 C CA . ASP A 1 157 ? 20.556 -3.345 -24.354 1.00 96.44 157 ASP A CA 1
ATOM 1255 C C . ASP A 1 157 ? 21.733 -2.413 -24.658 1.00 96.44 157 ASP A C 1
ATOM 1257 O O . ASP A 1 157 ? 22.101 -1.555 -23.839 1.00 96.44 157 ASP A O 1
ATOM 1261 N N . VAL A 1 158 ? 22.319 -2.604 -25.835 1.00 95.12 158 VAL A N 1
ATOM 1262 C CA . VAL A 1 158 ? 23.387 -1.780 -26.391 1.00 95.12 158 VAL A CA 1
ATOM 1263 C C . VAL A 1 158 ? 22.941 -1.237 -27.742 1.00 95.12 158 VAL A C 1
ATOM 1265 O O . VAL A 1 158 ? 22.663 -1.985 -28.671 1.00 95.12 158 VAL A O 1
ATOM 1268 N N . PHE A 1 159 ? 22.926 0.086 -27.855 1.00 92.38 159 PHE A N 1
ATOM 1269 C CA . PHE A 1 159 ? 22.599 0.800 -29.081 1.00 92.38 159 PHE A CA 1
ATOM 1270 C C . PHE A 1 159 ? 23.888 1.266 -29.745 1.00 92.38 159 PHE A C 1
ATOM 1272 O O . PHE A 1 159 ? 24.507 2.252 -29.327 1.00 92.38 159 PHE A O 1
ATOM 1279 N N . GLU A 1 160 ? 24.332 0.518 -30.744 1.00 91.38 160 GLU A N 1
ATOM 1280 C CA . GLU A 1 160 ? 25.540 0.833 -31.497 1.00 91.38 160 GLU A CA 1
ATOM 1281 C C . GLU A 1 160 ? 25.254 1.848 -32.601 1.00 91.38 160 GLU A C 1
ATOM 1283 O O . GLU A 1 160 ? 24.158 1.918 -33.151 1.00 91.38 160 GLU A O 1
ATOM 1288 N N . GLN A 1 161 ? 26.257 2.654 -32.926 1.00 85.19 161 GLN A N 1
ATOM 1289 C CA . GLN A 1 161 ? 26.185 3.579 -34.049 1.00 85.19 161 GLN A CA 1
ATOM 1290 C C . GLN A 1 161 ? 25.976 2.845 -35.385 1.00 85.19 161 GLN A C 1
ATOM 1292 O O . GLN A 1 161 ? 26.601 1.818 -35.653 1.00 85.19 161 GLN A O 1
ATOM 1297 N N . GLY A 1 162 ? 25.202 3.443 -36.291 1.00 81.00 162 GLY A N 1
ATOM 1298 C CA . GLY A 1 162 ? 25.008 2.890 -37.636 1.00 81.00 162 GLY A CA 1
ATOM 1299 C C . GLY A 1 162 ? 26.234 2.973 -38.560 1.00 81.00 162 GLY A C 1
ATOM 1300 O O . GLY A 1 162 ? 26.291 2.261 -39.560 1.00 81.00 162 GLY A O 1
ATOM 1301 N N . ALA A 1 163 ? 27.219 3.835 -38.267 1.00 83.50 163 ALA A N 1
ATOM 1302 C CA . ALA A 1 163 ? 28.401 4.012 -39.117 1.00 83.50 163 ALA A CA 1
ATOM 1303 C C . ALA A 1 163 ? 29.698 4.246 -38.311 1.00 83.50 163 ALA A C 1
ATOM 1305 O O . ALA A 1 163 ? 29.669 5.019 -37.352 1.00 83.50 163 ALA A O 1
ATOM 1306 N N . PRO A 1 164 ? 30.857 3.672 -38.712 1.00 83.56 164 PRO A N 1
ATOM 1307 C CA . PRO A 1 164 ? 32.128 3.734 -37.973 1.00 83.56 164 PRO A CA 1
ATOM 1308 C C . PRO A 1 164 ? 32.661 5.130 -37.628 1.00 83.56 164 PRO A C 1
ATOM 1310 O O . PRO A 1 164 ? 33.469 5.262 -36.720 1.00 83.56 164 PRO A O 1
ATOM 1313 N N . GLN A 1 165 ? 32.269 6.176 -38.347 1.00 84.94 165 GLN A N 1
ATOM 1314 C CA . GLN A 1 165 ? 32.736 7.554 -38.156 1.00 84.94 165 GLN A CA 1
ATOM 1315 C C . GLN A 1 165 ? 31.866 8.383 -37.201 1.00 84.94 165 GLN A C 1
ATOM 1317 O O . GLN A 1 165 ? 32.232 9.507 -36.852 1.00 84.94 165 GLN A O 1
ATOM 1322 N N . MET A 1 166 ? 30.701 7.858 -36.828 1.00 88.62 166 MET A N 1
ATOM 1323 C CA . MET A 1 166 ? 29.790 8.518 -35.905 1.00 88.62 166 MET A CA 1
ATOM 1324 C C . MET A 1 166 ? 30.280 8.369 -34.464 1.00 88.62 166 MET A C 1
ATOM 1326 O O . MET A 1 166 ? 31.102 7.509 -34.159 1.00 88.62 166 MET A O 1
ATOM 1330 N N . VAL A 1 167 ? 29.835 9.274 -33.601 1.00 90.94 167 VAL A N 1
ATOM 1331 C CA . VAL A 1 167 ? 30.164 9.313 -32.179 1.00 90.94 167 VAL A CA 1
ATOM 1332 C C . VAL A 1 167 ? 28.909 9.728 -31.430 1.00 90.94 167 VAL A C 1
ATOM 1334 O O . VAL A 1 167 ? 28.245 10.695 -31.810 1.00 90.94 167 VAL A O 1
ATOM 1337 N N . PHE A 1 168 ? 28.582 8.991 -30.375 1.00 92.88 168 PHE A N 1
ATOM 1338 C CA . PHE A 1 168 ? 27.498 9.292 -29.455 1.00 92.88 168 PHE A CA 1
ATOM 1339 C C . PHE A 1 168 ? 27.729 10.650 -28.785 1.00 92.88 168 PHE A C 1
ATOM 1341 O O . PHE A 1 168 ? 28.756 10.868 -28.132 1.00 92.88 168 PHE A O 1
ATOM 1348 N N . THR A 1 169 ? 26.759 11.556 -28.918 1.00 92.75 169 THR A N 1
ATOM 1349 C CA . THR A 1 169 ? 26.827 12.887 -28.302 1.00 92.75 169 THR A CA 1
ATOM 1350 C C . THR A 1 169 ? 25.862 13.038 -27.143 1.00 92.75 169 THR A C 1
ATOM 1352 O O . THR A 1 169 ? 26.253 13.522 -26.079 1.00 92.75 169 THR A O 1
ATOM 1355 N N . GLN A 1 170 ? 24.605 12.645 -27.336 1.00 94.44 170 GLN A N 1
ATOM 1356 C CA . GLN A 1 170 ? 23.581 12.732 -26.303 1.00 94.44 170 GLN A CA 1
ATOM 1357 C C . GLN A 1 170 ? 22.427 11.764 -26.555 1.00 94.44 170 GLN A C 1
ATOM 1359 O O . GLN A 1 170 ? 22.229 11.299 -27.672 1.00 94.44 170 GLN A O 1
ATOM 1364 N N . ALA A 1 171 ? 21.652 11.479 -25.515 1.00 96.50 171 ALA A N 1
ATOM 1365 C CA . ALA A 1 171 ? 20.393 10.766 -25.605 1.00 96.50 171 ALA A CA 1
ATOM 1366 C C . ALA A 1 171 ? 19.328 11.430 -24.736 1.00 96.50 171 ALA A C 1
ATOM 1368 O O . ALA A 1 171 ? 19.579 11.740 -23.568 1.00 96.50 171 ALA A O 1
ATOM 1369 N N . HIS A 1 172 ? 18.130 11.568 -25.294 1.00 97.56 172 HIS A N 1
ATOM 1370 C CA . HIS A 1 172 ? 16.909 11.823 -24.541 1.00 97.56 172 HIS A CA 1
ATOM 1371 C C . HIS A 1 172 ? 16.243 10.487 -24.229 1.00 97.56 172 HIS A C 1
ATOM 1373 O O . HIS A 1 172 ? 16.138 9.618 -25.095 1.00 97.56 172 HIS A O 1
ATOM 1379 N N . ILE A 1 173 ? 15.831 10.309 -22.980 1.00 97.94 173 ILE A N 1
ATOM 1380 C CA . ILE A 1 173 ? 15.350 9.034 -22.459 1.00 97.94 173 ILE A CA 1
ATOM 1381 C C . ILE A 1 173 ? 13.988 9.274 -21.830 1.00 97.94 173 ILE A C 1
ATOM 1383 O O . ILE A 1 173 ? 13.867 10.068 -20.899 1.00 97.94 173 ILE A O 1
ATOM 1387 N N . GLN A 1 174 ? 12.975 8.565 -22.306 1.00 97.75 174 GLN A N 1
ATOM 1388 C CA . GLN A 1 174 ? 11.648 8.559 -21.712 1.00 97.75 174 GLN A CA 1
ATOM 1389 C C . GLN A 1 174 ? 11.394 7.199 -21.073 1.00 97.75 174 GLN A C 1
ATOM 1391 O O . GLN A 1 174 ? 11.477 6.174 -21.741 1.00 97.75 174 GLN A O 1
ATOM 1396 N N . VAL A 1 175 ? 11.073 7.190 -19.782 1.00 96.12 175 VAL A N 1
ATOM 1397 C CA . VAL A 1 175 ? 10.773 5.974 -19.024 1.00 96.12 175 VAL A CA 1
ATOM 1398 C C . VAL A 1 175 ? 9.321 6.007 -18.586 1.00 96.12 175 VAL A C 1
ATOM 1400 O O . VAL A 1 175 ? 8.915 6.884 -17.829 1.00 96.12 175 VAL A O 1
ATOM 1403 N N . GLU A 1 176 ? 8.549 5.038 -19.048 1.00 92.69 176 GLU A N 1
ATOM 1404 C CA . GLU A 1 176 ? 7.182 4.785 -18.621 1.00 92.69 176 GLU A CA 1
ATOM 1405 C C . GLU A 1 176 ? 7.176 3.551 -17.722 1.00 92.69 176 GLU A C 1
ATOM 1407 O O . GLU A 1 176 ? 7.582 2.470 -18.147 1.00 92.69 176 GLU A O 1
ATOM 1412 N N . VAL A 1 177 ? 6.740 3.711 -16.473 1.00 89.50 177 VAL A N 1
ATOM 1413 C CA . VAL A 1 177 ? 6.710 2.625 -15.488 1.00 89.50 177 VAL A CA 1
ATOM 1414 C C . VAL A 1 177 ? 5.287 2.085 -15.388 1.00 89.50 177 VAL A C 1
ATOM 1416 O O . VAL A 1 177 ? 4.358 2.794 -14.996 1.00 89.50 177 VAL A O 1
ATOM 1419 N N . TRP A 1 178 ? 5.111 0.811 -15.724 1.00 83.88 178 TRP A N 1
ATOM 1420 C CA . TRP A 1 178 ? 3.835 0.109 -15.583 1.00 83.88 178 TRP A CA 1
ATOM 1421 C C . TRP A 1 178 ? 3.721 -0.517 -14.199 1.00 83.88 178 TRP A C 1
ATOM 1423 O O . TRP A 1 178 ? 2.737 -0.272 -13.500 1.00 83.88 178 TRP A O 1
ATOM 1433 N N . LEU A 1 179 ? 4.777 -1.222 -13.782 1.00 82.69 179 LEU A N 1
ATOM 1434 C CA . LEU A 1 179 ? 4.914 -1.824 -12.463 1.00 82.69 179 LEU A CA 1
ATOM 1435 C C . LEU A 1 179 ? 6.132 -1.219 -11.751 1.00 82.69 179 LEU A C 1
ATOM 1437 O O . LEU A 1 179 ? 7.232 -1.326 -12.289 1.00 82.69 179 LEU A O 1
ATOM 1441 N N . PRO A 1 180 ? 5.986 -0.579 -10.579 1.00 84.88 180 PRO A N 1
ATOM 1442 C CA . PRO A 1 180 ? 7.109 0.002 -9.854 1.00 84.88 180 PRO A CA 1
ATOM 1443 C C . PRO A 1 180 ? 7.969 -1.070 -9.172 1.00 84.88 180 PRO A C 1
ATOM 1445 O O . PRO A 1 180 ? 7.587 -2.231 -9.051 1.00 84.88 180 PRO A O 1
ATOM 1448 N N . ASN A 1 181 ? 9.148 -0.669 -8.693 1.00 83.44 181 ASN A N 1
ATOM 1449 C CA . ASN A 1 181 ? 9.976 -1.520 -7.843 1.00 83.44 181 ASN A CA 1
ATOM 1450 C C . ASN A 1 181 ? 9.226 -1.842 -6.538 1.00 83.44 181 ASN A C 1
ATOM 1452 O O . ASN A 1 181 ? 8.762 -0.923 -5.868 1.00 83.44 181 ASN A O 1
ATOM 1456 N N . LYS A 1 182 ? 9.188 -3.123 -6.139 1.00 78.69 182 LYS A N 1
ATOM 1457 C CA . LYS A 1 182 ? 8.556 -3.600 -4.887 1.00 78.69 182 LYS A CA 1
ATOM 1458 C C . LYS A 1 182 ? 7.095 -3.131 -4.736 1.00 78.69 182 LYS A C 1
ATOM 1460 O O . LYS A 1 182 ? 6.789 -2.390 -3.797 1.00 78.69 182 LYS A O 1
ATOM 1465 N N . PRO A 1 183 ? 6.198 -3.539 -5.645 1.00 77.44 183 PRO A N 1
ATOM 1466 C CA . PRO A 1 183 ? 4.807 -3.112 -5.602 1.00 77.44 183 PRO A CA 1
ATOM 1467 C C . PRO A 1 183 ? 4.122 -3.586 -4.309 1.00 77.44 183 PRO A C 1
ATOM 1469 O O . PRO A 1 183 ? 4.271 -4.733 -3.876 1.00 77.44 183 PRO A O 1
ATOM 1472 N N . GLU A 1 184 ? 3.359 -2.685 -3.688 1.00 80.62 184 GLU A N 1
ATOM 1473 C CA . GLU A 1 184 ? 2.485 -2.988 -2.554 1.00 80.62 184 GLU A CA 1
ATOM 1474 C C . GLU A 1 184 ? 1.036 -2.804 -2.995 1.00 80.62 184 GLU A C 1
ATOM 1476 O O . GLU A 1 184 ? 0.583 -1.676 -3.205 1.00 80.62 184 GLU A O 1
ATOM 1481 N N . TYR A 1 185 ? 0.319 -3.915 -3.131 1.00 80.38 185 TYR A N 1
ATOM 1482 C CA . TYR A 1 185 ? -1.081 -3.936 -3.534 1.00 80.38 185 TYR A CA 1
ATOM 1483 C C . TYR A 1 185 ? -1.970 -3.863 -2.304 1.00 80.38 185 TYR A C 1
ATOM 1485 O O . TYR A 1 185 ? -1.848 -4.681 -1.392 1.00 80.38 185 TYR A O 1
ATOM 1493 N N . VAL A 1 186 ? -2.881 -2.897 -2.282 1.00 82.38 186 VAL A N 1
ATOM 1494 C CA . VAL A 1 186 ? -3.789 -2.684 -1.158 1.00 82.38 186 VAL A CA 1
ATOM 1495 C C . VAL A 1 186 ? -5.197 -3.087 -1.569 1.00 82.38 186 VAL A C 1
ATOM 1497 O O . VAL A 1 186 ? -5.731 -2.595 -2.562 1.00 82.38 186 VAL A O 1
ATOM 1500 N N . LEU A 1 187 ? -5.806 -3.990 -0.803 1.00 82.62 187 LEU A N 1
ATOM 1501 C CA . LEU A 1 187 ? -7.201 -4.383 -0.974 1.00 82.62 187 LEU A CA 1
ATOM 1502 C C . LEU A 1 187 ? -8.012 -3.991 0.248 1.00 82.62 187 LEU A C 1
ATOM 1504 O O . LEU A 1 187 ? -7.704 -4.421 1.357 1.00 82.62 187 LEU A O 1
ATOM 1508 N N . GLU A 1 188 ? -9.070 -3.219 0.035 1.00 86.88 188 GLU A N 1
ATOM 1509 C CA . GLU A 1 188 ? -10.031 -2.888 1.084 1.00 86.88 188 GLU A CA 1
ATOM 1510 C C . GLU A 1 188 ? -10.803 -4.140 1.526 1.00 86.88 188 GLU A C 1
ATOM 1512 O O . GLU A 1 188 ? -11.074 -5.051 0.735 1.00 86.88 188 GLU A O 1
ATOM 1517 N N . VAL A 1 189 ? -11.154 -4.183 2.808 1.00 89.25 189 VAL A N 1
ATOM 1518 C CA . VAL A 1 189 ? -11.923 -5.277 3.405 1.00 89.25 189 VAL A CA 1
ATOM 1519 C C . VAL A 1 189 ? -13.224 -4.720 3.960 1.00 89.25 189 VAL A C 1
ATOM 1521 O O . VAL A 1 189 ? -13.254 -3.708 4.662 1.00 89.25 189 VAL A O 1
ATOM 1524 N N . ASP A 1 190 ? -14.314 -5.408 3.648 1.00 89.44 190 ASP A N 1
ATOM 1525 C CA . ASP A 1 190 ? -15.627 -5.100 4.179 1.00 89.44 190 ASP A CA 1
ATOM 1526 C C . ASP A 1 190 ? -15.665 -5.354 5.692 1.00 89.44 190 ASP A C 1
ATOM 1528 O O . ASP A 1 190 ? -15.337 -6.438 6.185 1.00 89.44 190 ASP A O 1
ATOM 1532 N N . ARG A 1 191 ? -16.065 -4.325 6.440 1.00 89.81 191 ARG A N 1
ATOM 1533 C CA . ARG A 1 191 ? -15.959 -4.285 7.906 1.00 89.81 191 ARG A CA 1
ATOM 1534 C C . ARG A 1 191 ? -16.930 -5.223 8.612 1.00 89.81 191 ARG A C 1
ATOM 1536 O O . ARG A 1 191 ? -16.717 -5.535 9.782 1.00 89.81 191 ARG A O 1
ATOM 1543 N N . GLU A 1 192 ? -17.992 -5.644 7.935 1.00 89.06 192 GLU A N 1
ATOM 1544 C CA . GLU A 1 192 ? -19.033 -6.499 8.504 1.00 89.06 192 GLU A CA 1
ATOM 1545 C C . GLU A 1 192 ? -18.757 -7.965 8.164 1.00 89.06 192 GLU A C 1
ATOM 1547 O O . GLU A 1 192 ? -18.768 -8.844 9.029 1.00 89.06 192 GLU A O 1
ATOM 1552 N N . THR A 1 193 ? -18.436 -8.222 6.899 1.00 88.62 193 THR A N 1
ATOM 1553 C CA . THR A 1 193 ? -18.329 -9.565 6.329 1.00 88.62 193 THR A CA 1
ATOM 1554 C C . THR A 1 193 ? -16.900 -10.104 6.284 1.00 88.62 193 THR A C 1
ATOM 1556 O O . THR A 1 193 ? -16.720 -11.317 6.167 1.00 88.62 193 THR A O 1
ATOM 1559 N N . GLY A 1 194 ? -15.880 -9.241 6.365 1.00 87.38 194 GLY A N 1
ATOM 1560 C CA . GLY A 1 194 ? -14.472 -9.622 6.213 1.00 87.38 194 GLY A CA 1
ATOM 1561 C C . GLY A 1 194 ? -14.087 -10.025 4.787 1.00 87.38 194 GLY A C 1
ATOM 1562 O O . GLY A 1 194 ? -13.014 -10.593 4.572 1.00 87.38 194 GLY A O 1
ATOM 1563 N N . LYS A 1 195 ? -14.967 -9.782 3.811 1.00 88.44 195 LYS A N 1
ATOM 1564 C CA . LYS A 1 195 ? -14.715 -10.054 2.394 1.00 88.44 195 LYS A CA 1
ATOM 1565 C C . LYS A 1 195 ? -13.859 -8.950 1.792 1.00 88.44 195 LYS A C 1
ATOM 1567 O O . LYS A 1 195 ? -14.010 -7.784 2.145 1.00 88.44 195 LYS A O 1
ATOM 1572 N N . PHE A 1 196 ? -12.995 -9.310 0.851 1.00 86.81 196 PHE A N 1
ATOM 1573 C CA . PHE A 1 196 ? -12.296 -8.309 0.057 1.00 86.81 196 PHE A CA 1
ATOM 1574 C C . PHE A 1 196 ? -13.280 -7.569 -0.843 1.00 86.81 196 PHE A C 1
ATOM 1576 O O . PHE A 1 196 ? -14.130 -8.187 -1.487 1.00 86.81 196 PHE A O 1
ATOM 1583 N N . ILE A 1 197 ? -13.157 -6.246 -0.878 1.00 80.12 197 ILE A N 1
ATOM 1584 C CA . ILE A 1 197 ? -13.929 -5.391 -1.771 1.00 80.12 197 ILE A CA 1
ATOM 1585 C C . ILE A 1 197 ? -13.130 -5.268 -3.073 1.00 80.12 197 ILE A C 1
ATOM 1587 O O . ILE A 1 197 ? -11.941 -4.930 -3.019 1.00 80.12 197 ILE A O 1
ATOM 1591 N N . PRO A 1 198 ? -13.740 -5.534 -4.244 1.00 69.81 198 PRO A N 1
ATOM 1592 C CA . PRO A 1 198 ? -13.108 -5.250 -5.523 1.00 69.81 198 PRO A CA 1
ATOM 1593 C C . PRO A 1 198 ? -12.676 -3.789 -5.550 1.00 69.81 198 PRO A C 1
ATOM 1595 O O . PRO A 1 198 ? -13.488 -2.875 -5.404 1.00 69.81 198 PRO A O 1
ATOM 1598 N N . THR A 1 199 ? -11.380 -3.564 -5.694 1.00 62.62 199 THR A N 1
ATOM 1599 C CA . THR A 1 199 ? -10.868 -2.219 -5.913 1.00 62.62 199 THR A CA 1
ATOM 1600 C C . THR A 1 199 ? -11.169 -1.878 -7.362 1.00 62.62 199 THR A C 1
ATOM 1602 O O . THR A 1 199 ? -10.761 -2.603 -8.265 1.00 62.62 199 THR A O 1
ATOM 1605 N N . ASP A 1 200 ? -11.929 -0.806 -7.574 1.00 55.06 200 ASP A N 1
ATOM 1606 C CA . ASP A 1 200 ? -12.153 -0.254 -8.908 1.00 55.06 200 ASP A CA 1
ATOM 1607 C C . ASP A 1 200 ? -10.799 -0.024 -9.611 1.00 55.06 200 ASP A C 1
ATOM 1609 O O . ASP A 1 200 ? -9.775 0.189 -8.949 1.00 55.06 200 ASP A O 1
ATOM 1613 N N . VAL A 1 201 ? -10.791 -0.030 -10.943 1.00 45.88 201 VAL A N 1
ATOM 1614 C CA . VAL A 1 201 ? -9.605 0.145 -11.806 1.00 45.88 201 VAL A CA 1
ATOM 1615 C C . VAL A 1 201 ? -8.852 1.449 -11.484 1.00 45.88 201 VAL A C 1
AT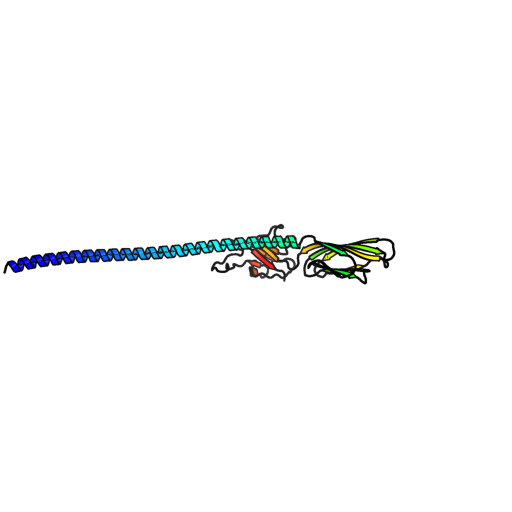OM 1617 O O . VAL A 1 201 ? -7.667 1.600 -11.776 1.00 45.88 201 VAL A O 1
ATOM 1620 N N . TYR A 1 202 ? -9.532 2.397 -10.835 1.00 41.75 202 TYR A N 1
ATOM 1621 C CA . TYR A 1 202 ? -8.973 3.661 -10.359 1.00 41.75 202 TYR A CA 1
ATOM 1622 C C . TYR A 1 202 ? -8.206 3.570 -9.026 1.00 41.75 202 TYR A C 1
ATOM 1624 O O . TYR A 1 202 ? -7.428 4.473 -8.721 1.00 41.75 202 TYR A O 1
ATOM 1632 N N . LYS A 1 203 ? -8.416 2.519 -8.221 1.00 49.91 203 LYS A N 1
ATOM 1633 C CA . LYS A 1 203 ? -7.781 2.328 -6.902 1.00 49.91 203 LYS A CA 1
ATOM 1634 C C . LYS A 1 203 ? -6.639 1.315 -6.918 1.00 49.91 203 LYS A C 1
ATOM 1636 O O . LYS A 1 203 ? -5.691 1.490 -6.161 1.00 49.91 203 LYS A O 1
ATOM 1641 N N . ASN A 1 204 ? -6.712 0.297 -7.776 1.00 52.88 204 ASN A N 1
ATOM 1642 C CA . ASN A 1 204 ? -5.590 -0.597 -8.054 1.00 52.88 204 ASN A CA 1
ATOM 1643 C C . ASN A 1 204 ? -5.244 -0.526 -9.545 1.00 52.88 204 ASN A C 1
ATOM 1645 O O . ASN A 1 204 ? -6.142 -0.615 -10.379 1.00 52.88 204 ASN A O 1
ATOM 1649 N N . PRO A 1 205 ? -3.965 -0.341 -9.895 1.00 50.22 205 PRO A N 1
ATOM 1650 C CA . PRO A 1 205 ? -3.560 -0.057 -11.261 1.00 50.22 205 PRO A CA 1
ATOM 1651 C C . PRO A 1 205 ? -3.927 -1.196 -12.216 1.00 50.22 205 PRO A C 1
ATOM 1653 O O . PRO A 1 205 ? -3.924 -2.371 -11.850 1.00 50.22 205 PRO A O 1
ATOM 1656 N N . VAL A 1 206 ? -4.196 -0.825 -13.470 1.00 46.47 206 VAL A N 1
ATOM 1657 C CA . VAL A 1 206 ? -4.199 -1.732 -14.626 1.00 46.47 206 VAL A CA 1
ATOM 1658 C C . VAL A 1 206 ? -2.964 -2.636 -14.520 1.00 46.47 206 VAL A C 1
ATOM 1660 O O . VAL A 1 206 ? -1.859 -2.111 -14.410 1.00 46.47 206 VAL A O 1
ATOM 1663 N N . GLU A 1 207 ? -3.185 -3.956 -14.514 1.00 56.69 207 GLU A N 1
ATOM 1664 C CA . GLU A 1 207 ? -2.230 -5.037 -14.178 1.00 56.69 207 GLU A CA 1
ATOM 1665 C C . GLU A 1 207 ? -2.118 -5.471 -12.706 1.00 56.69 207 GLU A C 1
ATOM 1667 O O . GLU A 1 207 ? -1.165 -6.159 -12.340 1.00 56.69 207 GLU A O 1
ATOM 1672 N N . ASN A 1 208 ? -3.100 -5.152 -11.860 1.00 61.12 208 ASN A N 1
ATOM 1673 C CA . ASN A 1 208 ? -3.249 -5.797 -10.558 1.00 61.12 208 ASN A CA 1
ATOM 1674 C C . ASN A 1 208 ? -3.321 -7.332 -10.736 1.00 61.12 208 ASN A C 1
ATOM 1676 O O . ASN A 1 208 ? -4.305 -7.812 -11.301 1.00 61.12 208 ASN A O 1
ATOM 1680 N N . PRO A 1 209 ? -2.339 -8.121 -10.257 1.00 62.53 209 PRO A N 1
ATOM 1681 C CA . PRO A 1 209 ? -2.385 -9.578 -10.351 1.00 62.53 209 PRO A CA 1
ATOM 1682 C C . PRO A 1 209 ? -3.415 -10.166 -9.381 1.00 62.53 209 PRO A C 1
ATOM 1684 O O . PRO A 1 209 ? -3.482 -11.371 -9.204 1.00 62.53 209 PRO A O 1
ATOM 1687 N N . VAL A 1 210 ? -4.184 -9.337 -8.686 1.00 69.75 210 VAL A N 1
ATOM 1688 C CA . VAL A 1 210 ? -5.086 -9.747 -7.627 1.00 69.75 210 VAL A CA 1
ATOM 1689 C C . VAL A 1 210 ? -6.520 -9.725 -8.141 1.00 69.75 210 VAL A C 1
ATOM 1691 O O . VAL A 1 210 ? -7.082 -8.656 -8.383 1.00 69.75 210 VAL A O 1
ATOM 1694 N N . SER A 1 211 ? -7.141 -10.899 -8.254 1.00 73.62 211 SER A N 1
ATOM 1695 C CA . SER A 1 211 ? -8.555 -11.030 -8.600 1.00 73.62 211 SER A CA 1
ATOM 1696 C C . SER A 1 211 ? -9.398 -11.353 -7.369 1.00 73.62 211 SER A C 1
ATOM 1698 O O . SER A 1 211 ? -9.173 -12.330 -6.649 1.00 73.62 211 SER A O 1
ATOM 1700 N N . VAL A 1 212 ? -10.397 -10.505 -7.113 1.00 76.12 212 VAL A N 1
ATOM 1701 C CA . VAL A 1 212 ? -11.385 -10.725 -6.051 1.00 76.12 212 VAL A CA 1
ATOM 1702 C C . VAL A 1 212 ? -12.503 -11.608 -6.603 1.00 76.12 212 VAL A C 1
ATOM 1704 O O . VAL A 1 212 ? -13.176 -11.261 -7.572 1.00 76.12 212 VAL A O 1
ATOM 1707 N N . ARG A 1 213 ? -12.701 -12.770 -5.985 1.00 75.50 213 ARG A N 1
ATOM 1708 C CA . ARG A 1 213 ? -13.733 -13.747 -6.343 1.00 75.50 213 ARG A CA 1
ATOM 1709 C C . ARG A 1 213 ? -15.089 -13.334 -5.766 1.00 75.50 213 ARG A C 1
ATOM 1711 O O . ARG A 1 213 ? -15.170 -12.614 -4.772 1.00 75.50 213 ARG A O 1
ATOM 1718 N N . SER A 1 214 ? -16.173 -13.857 -6.340 1.00 75.50 214 SER A N 1
ATOM 1719 C CA . SER A 1 214 ? -17.550 -13.578 -5.889 1.00 75.50 214 SER A CA 1
ATOM 1720 C C . SER A 1 214 ? -17.831 -13.998 -4.437 1.00 75.50 214 SER A C 1
ATOM 1722 O O . SER A 1 214 ? -18.715 -13.446 -3.783 1.00 75.50 214 SER A O 1
ATOM 1724 N N . ASP A 1 215 ? -17.063 -14.946 -3.897 1.00 74.31 215 ASP A N 1
ATOM 1725 C CA . ASP A 1 215 ? -17.135 -15.397 -2.504 1.00 74.31 215 ASP A CA 1
ATOM 1726 C C . ASP A 1 215 ? -16.330 -14.517 -1.522 1.00 74.31 215 ASP A C 1
ATOM 1728 O O . ASP A 1 215 ? -16.272 -14.815 -0.320 1.00 74.31 215 ASP A O 1
ATOM 1732 N N . GLY A 1 216 ? -15.732 -13.430 -2.022 1.00 70.19 216 GLY A N 1
ATOM 1733 C CA . GLY A 1 216 ? -14.950 -12.458 -1.262 1.00 70.19 216 GLY A CA 1
ATOM 1734 C C . GLY A 1 216 ? -13.524 -12.899 -0.941 1.00 70.19 216 GLY A C 1
ATOM 1735 O O . GLY A 1 216 ? -12.869 -12.242 -0.130 1.00 70.19 216 GLY A O 1
ATOM 1736 N N . ALA A 1 217 ? -13.056 -14.010 -1.517 1.00 77.50 217 ALA A N 1
ATOM 1737 C CA . ALA A 1 217 ? -11.663 -14.433 -1.440 1.00 77.50 217 ALA A CA 1
ATOM 1738 C C . ALA A 1 217 ? -10.840 -13.837 -2.587 1.00 77.50 217 ALA A C 1
ATOM 1740 O O . ALA A 1 217 ? -11.376 -13.397 -3.601 1.00 77.50 217 ALA A O 1
ATOM 1741 N N . VAL A 1 218 ? -9.522 -13.853 -2.433 1.00 75.56 218 VAL A N 1
ATOM 1742 C CA . VAL A 1 218 ? -8.588 -13.327 -3.429 1.00 75.56 218 VAL A CA 1
ATOM 1743 C C . VAL A 1 218 ? -7.778 -14.454 -4.051 1.00 75.56 218 VAL A C 1
ATOM 1745 O O . VAL A 1 218 ? -7.296 -15.336 -3.336 1.00 75.56 218 VAL A O 1
ATOM 1748 N N . ALA A 1 219 ? -7.626 -14.408 -5.372 1.00 72.31 219 ALA A N 1
ATOM 1749 C CA . ALA A 1 219 ? -6.692 -15.224 -6.132 1.00 72.31 219 ALA A CA 1
ATOM 1750 C C . ALA A 1 219 ? -5.592 -14.337 -6.733 1.00 72.31 219 ALA A C 1
ATOM 1752 O O . ALA A 1 219 ? -5.830 -13.175 -7.060 1.00 72.31 219 ALA A O 1
ATOM 1753 N N . PHE A 1 220 ? -4.391 -14.897 -6.865 1.00 70.56 220 PHE A N 1
ATOM 1754 C CA . PHE A 1 220 ? -3.266 -14.230 -7.514 1.00 70.56 220 PHE A CA 1
ATOM 1755 C C . PHE A 1 220 ? -3.057 -14.817 -8.903 1.00 70.56 220 PHE A C 1
ATOM 1757 O O . PHE A 1 220 ? -2.824 -16.013 -9.076 1.00 70.56 220 PHE A O 1
ATOM 1764 N N . GLU A 1 221 ? -3.146 -13.957 -9.895 1.00 64.38 221 GLU A N 1
ATOM 1765 C CA . GLU A 1 221 ? -2.773 -14.197 -11.271 1.00 64.38 221 GLU A CA 1
ATOM 1766 C C . GLU A 1 221 ? -1.244 -14.065 -11.400 1.00 64.38 221 GLU A C 1
ATOM 1768 O O . GLU A 1 221 ? -0.591 -13.381 -10.613 1.00 64.38 221 GLU A O 1
ATOM 1773 N N . ARG A 1 222 ? -0.650 -14.731 -12.397 1.00 61.00 222 ARG A N 1
ATOM 1774 C CA . ARG A 1 222 ? 0.7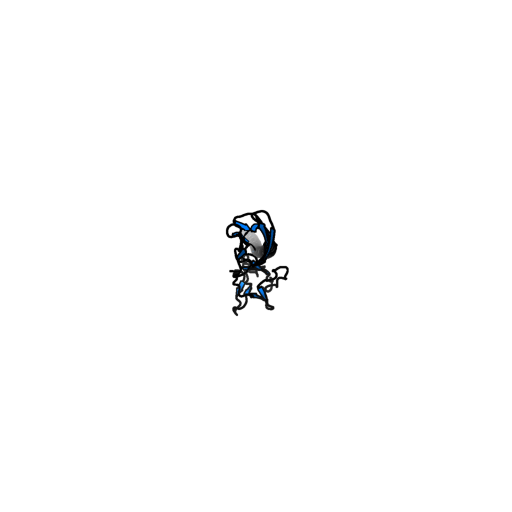93 -14.674 -12.730 1.00 61.00 222 ARG A CA 1
ATOM 1775 C C . ARG A 1 222 ? 1.771 -15.432 -11.806 1.00 61.00 222 ARG A C 1
ATOM 1777 O O . ARG A 1 222 ? 2.974 -15.271 -11.978 1.00 61.00 222 ARG A O 1
ATOM 1784 N N . SER A 1 223 ? 1.309 -16.295 -10.891 1.00 59.50 223 SER A N 1
ATOM 1785 C CA . SER A 1 223 ? 2.181 -17.105 -10.001 1.00 59.50 223 SER A CA 1
ATOM 1786 C C . SER A 1 223 ? 3.183 -16.283 -9.174 1.00 59.50 223 SER A C 1
ATOM 1788 O O . SER A 1 223 ? 4.235 -16.785 -8.780 1.00 59.50 223 SER A O 1
ATOM 1790 N N . VAL A 1 224 ? 2.866 -15.015 -8.920 1.00 62.12 224 VAL A N 1
ATOM 1791 C CA . VAL A 1 224 ? 3.705 -14.114 -8.133 1.00 62.12 224 VAL A CA 1
ATOM 1792 C C . VAL A 1 224 ? 3.553 -14.459 -6.650 1.00 62.12 224 VAL A C 1
ATOM 1794 O O . VAL A 1 224 ? 2.439 -14.637 -6.152 1.00 62.12 224 VAL A O 1
ATOM 1797 N N . ALA A 1 225 ? 4.677 -14.589 -5.943 1.00 68.38 225 ALA A N 1
ATOM 1798 C CA . ALA A 1 225 ? 4.683 -14.835 -4.507 1.00 68.38 225 ALA A CA 1
ATOM 1799 C C . ALA A 1 225 ? 4.460 -13.522 -3.746 1.00 68.38 225 ALA A C 1
ATOM 1801 O O . ALA A 1 225 ? 5.083 -12.504 -4.040 1.00 68.38 225 ALA A O 1
ATOM 1802 N N . PHE A 1 226 ? 3.593 -13.557 -2.734 1.00 72.88 226 PHE A N 1
ATOM 1803 C CA . PHE A 1 226 ? 3.265 -12.393 -1.918 1.00 72.88 226 PHE A CA 1
ATOM 1804 C C . PHE A 1 226 ? 3.407 -12.689 -0.431 1.00 72.88 226 PHE A C 1
ATOM 1806 O O . PHE A 1 226 ? 3.199 -13.811 0.030 1.00 72.88 226 PHE A O 1
ATOM 1813 N N . SER A 1 227 ? 3.688 -11.641 0.339 1.00 76.38 227 SER A N 1
ATOM 1814 C CA . SER A 1 227 ? 3.632 -11.659 1.797 1.00 76.38 227 SER A CA 1
ATOM 1815 C C . SER A 1 227 ? 2.577 -10.693 2.327 1.00 76.38 227 SER A C 1
ATOM 1817 O O . SER A 1 227 ? 2.379 -9.599 1.797 1.00 76.38 227 SER A O 1
ATOM 1819 N N . THR A 1 228 ? 1.900 -11.115 3.392 1.00 80.75 228 THR A N 1
ATOM 1820 C CA . THR A 1 228 ? 0.925 -10.316 4.136 1.00 80.75 228 THR A CA 1
ATOM 1821 C C . THR A 1 228 ? 0.839 -10.821 5.574 1.00 80.75 228 THR A C 1
ATOM 1823 O O . THR A 1 228 ? 1.068 -12.006 5.833 1.00 80.75 228 THR A O 1
ATOM 1826 N N . ARG A 1 229 ? 0.540 -9.936 6.530 1.00 78.56 229 ARG A N 1
ATOM 1827 C CA . ARG A 1 229 ? 0.352 -10.311 7.941 1.00 78.56 229 ARG A CA 1
ATOM 1828 C C . ARG A 1 229 ? -1.116 -10.329 8.342 1.00 78.56 229 ARG A C 1
ATOM 1830 O O . ARG A 1 229 ? -1.433 -10.911 9.377 1.00 78.56 229 ARG A O 1
ATOM 1837 N N . GLU A 1 230 ? -1.993 -9.744 7.534 1.00 82.69 230 GLU A N 1
ATOM 1838 C CA . GLU A 1 230 ? -3.401 -9.454 7.821 1.00 82.69 230 GLU A CA 1
ATOM 1839 C C . GLU A 1 230 ? -4.370 -10.400 7.091 1.00 82.69 230 GLU A C 1
ATOM 1841 O O . GLU A 1 230 ? -5.591 -10.268 7.199 1.00 82.69 230 GLU A O 1
ATOM 1846 N N . ALA A 1 231 ? -3.841 -11.403 6.390 1.00 82.31 231 ALA A N 1
ATOM 1847 C CA . ALA A 1 231 ? -4.635 -12.426 5.729 1.00 82.31 231 ALA A CA 1
ATOM 1848 C C . ALA A 1 231 ? -4.050 -13.832 5.908 1.00 82.31 231 ALA A C 1
ATOM 1850 O O . ALA A 1 231 ? -2.932 -14.014 6.393 1.00 82.31 231 ALA A O 1
ATOM 1851 N N . GLN A 1 232 ? -4.855 -14.833 5.569 1.00 82.44 232 GLN A N 1
ATOM 1852 C CA . GLN A 1 232 ? -4.516 -16.246 5.682 1.00 82.44 232 GLN A CA 1
ATOM 1853 C C . GLN A 1 232 ? -4.998 -17.017 4.455 1.00 82.44 232 GLN A C 1
ATOM 1855 O O . GLN A 1 232 ? -6.018 -16.668 3.851 1.00 82.44 232 GLN A O 1
ATOM 1860 N N . LEU A 1 233 ? -4.278 -18.084 4.107 1.00 77.62 233 LEU A N 1
ATOM 1861 C CA . LEU A 1 233 ? -4.721 -19.022 3.080 1.00 77.62 233 LEU A CA 1
ATOM 1862 C C . LEU A 1 233 ? -6.053 -19.663 3.481 1.00 77.62 233 LEU A C 1
ATOM 1864 O O . LEU A 1 233 ? -6.286 -20.016 4.641 1.00 77.62 233 LEU A O 1
ATOM 1868 N N . SER A 1 234 ? -6.941 -19.809 2.505 1.00 72.19 234 SER A N 1
ATOM 1869 C CA . SER A 1 234 ? -8.167 -20.580 2.647 1.00 72.19 234 SER A CA 1
ATOM 1870 C C . SER A 1 234 ? -7.858 -22.065 2.836 1.00 72.19 234 SER A C 1
ATOM 1872 O O . SER A 1 234 ? -6.786 -22.554 2.487 1.00 72.19 234 SER A O 1
ATOM 1874 N N . LYS A 1 235 ? -8.832 -22.806 3.378 1.00 71.94 235 LYS A N 1
ATOM 1875 C CA . LYS A 1 235 ? -8.694 -24.245 3.667 1.00 71.94 235 LYS A CA 1
ATOM 1876 C C . LYS A 1 235 ? -8.344 -25.095 2.438 1.00 71.94 235 LYS A C 1
ATOM 1878 O O . LYS A 1 235 ? -7.735 -26.143 2.592 1.00 71.94 235 LYS A O 1
ATOM 1883 N N . ASP A 1 236 ? -8.740 -24.658 1.245 1.00 70.12 236 ASP A N 1
ATOM 1884 C CA . ASP A 1 236 ? -8.431 -25.309 -0.034 1.00 70.12 236 ASP A CA 1
ATOM 1885 C C . ASP A 1 236 ? -7.040 -24.938 -0.590 1.00 70.12 236 ASP A C 1
ATOM 1887 O O . ASP A 1 236 ? -6.650 -25.458 -1.632 1.00 70.12 236 ASP A O 1
ATOM 1891 N N . GLY A 1 237 ? -6.300 -24.040 0.076 1.00 69.62 237 GLY A N 1
ATOM 1892 C CA . GLY A 1 237 ? -4.950 -23.608 -0.299 1.00 69.62 237 GLY A CA 1
ATOM 1893 C C . GLY A 1 237 ? -4.873 -22.763 -1.574 1.00 69.62 237 GLY A C 1
ATOM 1894 O O . GLY A 1 237 ? -3.777 -22.472 -2.041 1.00 69.62 237 GLY A O 1
ATOM 1895 N N . LYS A 1 238 ? -6.016 -22.379 -2.155 1.00 70.50 238 LYS A N 1
ATOM 1896 C CA . LYS A 1 238 ? -6.090 -21.736 -3.481 1.00 70.50 238 LYS A CA 1
ATOM 1897 C C . LYS A 1 238 ? -6.432 -20.254 -3.447 1.00 70.50 238 LYS A C 1
ATOM 1899 O O . LYS A 1 238 ? -6.380 -19.595 -4.481 1.00 70.50 238 LYS A O 1
ATOM 1904 N N . SER A 1 239 ? -6.834 -19.731 -2.297 1.00 75.06 239 SER A N 1
ATOM 1905 C CA . SER A 1 239 ? -7.209 -18.330 -2.159 1.00 75.06 239 SER A CA 1
ATOM 1906 C C . SER A 1 239 ? -6.768 -17.772 -0.817 1.00 75.06 239 SER A C 1
ATOM 1908 O O . SER A 1 239 ? -6.351 -18.504 0.081 1.00 75.06 239 SER A O 1
ATOM 1910 N N . VAL A 1 240 ? -6.852 -16.457 -0.679 1.00 82.75 240 VAL A N 1
ATOM 1911 C CA . VAL A 1 240 ? -6.533 -15.755 0.558 1.00 82.75 240 VAL A CA 1
ATOM 1912 C C . VAL A 1 240 ? -7.787 -15.058 1.075 1.00 82.75 240 VAL A C 1
ATOM 1914 O O . VAL A 1 240 ? -8.591 -14.539 0.299 1.00 82.75 240 VAL A O 1
ATOM 1917 N N . ARG A 1 241 ? -7.974 -15.072 2.398 1.00 86.12 241 ARG A N 1
ATOM 1918 C CA . ARG A 1 241 ? -9.048 -14.368 3.112 1.00 86.12 241 ARG A CA 1
ATOM 1919 C C . ARG A 1 241 ? -8.449 -13.483 4.193 1.00 86.12 241 ARG A C 1
ATOM 1921 O O . ARG A 1 241 ? -7.474 -13.880 4.836 1.00 86.12 241 ARG A O 1
ATOM 1928 N N . ALA A 1 242 ? -9.043 -12.315 4.418 1.00 89.81 242 ALA A N 1
ATOM 1929 C CA . ALA A 1 242 ? -8.684 -11.489 5.561 1.00 89.81 242 ALA A CA 1
ATOM 1930 C C . ALA A 1 242 ? -8.873 -12.286 6.862 1.00 89.81 242 ALA A C 1
ATOM 1932 O O . ALA A 1 242 ? -9.712 -13.190 6.944 1.00 89.81 242 ALA A O 1
ATOM 1933 N N . LYS A 1 243 ? -8.091 -11.953 7.887 1.00 91.31 243 LYS A N 1
ATOM 1934 C CA . LYS A 1 243 ? -8.299 -12.446 9.254 1.00 91.31 243 LYS A CA 1
ATOM 1935 C C . LYS A 1 243 ? -8.582 -11.267 10.174 1.00 91.31 243 LYS A C 1
ATOM 1937 O O . LYS A 1 243 ? -8.113 -10.161 9.917 1.00 91.31 243 LYS A O 1
ATOM 1942 N N . LYS A 1 244 ? -9.331 -11.499 11.253 1.00 92.69 244 LYS A N 1
ATOM 1943 C CA . LYS A 1 244 ? -9.510 -10.466 12.275 1.00 92.69 244 LYS A CA 1
ATOM 1944 C C . LYS A 1 244 ? -8.170 -10.132 12.922 1.00 92.69 244 LYS A C 1
ATOM 1946 O O . LYS A 1 244 ? -7.346 -11.017 13.159 1.00 92.69 244 LYS A O 1
ATOM 1951 N N . VAL A 1 245 ? -7.985 -8.856 13.215 1.00 92.25 245 VAL A N 1
ATOM 1952 C CA . VAL A 1 245 ? -6.802 -8.303 13.864 1.00 92.25 245 VAL A CA 1
ATOM 1953 C C . VAL A 1 245 ? -7.222 -7.570 15.128 1.00 92.25 245 VAL A C 1
ATOM 1955 O O . VAL A 1 245 ? -8.286 -6.950 15.183 1.00 92.25 245 VAL A O 1
ATOM 1958 N N . GLN A 1 246 ? -6.391 -7.673 16.158 1.00 93.88 246 GLN A N 1
ATOM 1959 C CA . GLN A 1 246 ? -6.587 -6.935 17.395 1.00 93.88 246 GLN A CA 1
ATOM 1960 C C . GLN A 1 246 ? -6.127 -5.491 17.189 1.00 93.88 246 GLN A C 1
ATOM 1962 O O . GLN A 1 246 ? -5.012 -5.265 16.714 1.00 93.88 246 GLN A O 1
ATOM 1967 N N . ILE A 1 247 ? -6.970 -4.516 17.538 1.00 92.81 247 ILE A N 1
ATOM 1968 C CA . ILE A 1 247 ? -6.578 -3.105 17.485 1.00 92.81 247 ILE A CA 1
ATOM 1969 C C . ILE A 1 247 ? -5.472 -2.893 18.534 1.00 92.81 247 ILE A C 1
ATOM 1971 O O . ILE A 1 247 ? -5.703 -3.206 19.711 1.00 92.81 247 ILE A O 1
ATOM 1975 N N . PRO A 1 248 ? -4.285 -2.379 18.148 1.00 88.00 248 PRO A N 1
ATOM 1976 C CA . PRO A 1 248 ? -3.164 -2.200 19.065 1.00 88.00 248 PRO A CA 1
ATOM 1977 C C . PRO A 1 248 ? -3.563 -1.442 20.335 1.00 88.00 248 PRO A C 1
ATOM 1979 O O . PRO A 1 248 ? -4.187 -0.386 20.266 1.00 88.00 248 PRO A O 1
ATOM 1982 N N . GLY A 1 249 ? -3.201 -1.988 21.499 1.00 87.88 249 GLY A N 1
ATOM 1983 C CA . GLY A 1 249 ? -3.514 -1.384 22.799 1.00 87.88 249 GLY A CA 1
ATOM 1984 C C . GLY A 1 249 ? -4.946 -1.607 23.302 1.00 87.88 249 GLY A C 1
ATOM 1985 O O . GLY A 1 249 ? -5.311 -1.032 24.322 1.00 87.88 249 GLY A O 1
ATOM 1986 N N . THR A 1 250 ? -5.751 -2.441 22.635 1.00 90.31 250 THR A N 1
ATOM 1987 C CA . THR A 1 250 ? -7.123 -2.778 23.063 1.00 90.31 250 THR A CA 1
ATOM 1988 C C . THR A 1 250 ? -7.352 -4.289 23.067 1.00 90.31 250 THR A C 1
ATOM 1990 O O . THR A 1 250 ? -6.580 -5.026 22.465 1.00 90.31 250 THR A O 1
ATOM 1993 N N . ASP A 1 251 ? -8.429 -4.767 23.690 1.00 91.56 251 ASP A N 1
ATOM 1994 C CA . ASP A 1 251 ? -8.911 -6.160 23.630 1.00 91.56 251 ASP A CA 1
ATOM 1995 C C . ASP A 1 251 ? -9.850 -6.424 22.428 1.00 91.56 251 ASP A C 1
ATOM 1997 O O . ASP A 1 251 ? -10.450 -7.494 22.311 1.00 91.56 251 ASP A O 1
ATOM 2001 N N . ILE A 1 252 ? -9.979 -5.466 21.504 1.00 93.12 252 ILE A N 1
ATOM 2002 C CA . ILE A 1 252 ? -10.974 -5.487 20.429 1.00 93.12 252 ILE A CA 1
ATOM 2003 C C . ILE A 1 252 ? -10.388 -6.126 19.175 1.00 93.12 252 ILE A C 1
ATOM 2005 O O . ILE A 1 252 ? -9.375 -5.669 18.649 1.00 93.12 252 ILE A O 1
ATOM 2009 N N . SER A 1 253 ? -11.076 -7.138 18.646 1.00 94.88 253 SER A N 1
ATOM 2010 C CA . SER A 1 253 ? -10.749 -7.761 17.360 1.00 94.88 253 SER A CA 1
ATOM 2011 C C . SER A 1 253 ? -11.734 -7.347 16.270 1.00 94.88 253 SER A C 1
ATOM 2013 O O . SER A 1 253 ? -12.935 -7.605 16.379 1.00 94.88 253 SER A O 1
ATOM 2015 N N . VAL A 1 254 ? -11.223 -6.764 15.188 1.00 94.56 254 VAL A N 1
ATOM 2016 C CA . VAL A 1 254 ? -12.006 -6.290 14.035 1.00 94.56 254 VAL A CA 1
ATOM 2017 C C . VAL A 1 254 ? -11.460 -6.861 12.732 1.00 94.56 254 VAL A C 1
ATOM 2019 O O . VAL A 1 254 ? -10.344 -7.376 12.689 1.00 94.56 254 VAL A O 1
ATOM 2022 N N . TRP A 1 255 ? -12.239 -6.787 11.656 1.00 94.75 255 TRP A N 1
ATOM 2023 C CA . TRP A 1 255 ? -11.672 -6.954 10.321 1.00 94.75 255 TRP A CA 1
ATOM 2024 C C . TRP A 1 255 ? -10.766 -5.754 10.013 1.00 94.75 255 TRP A C 1
ATOM 2026 O O . TRP A 1 255 ? -11.111 -4.630 10.382 1.00 94.75 255 TRP A O 1
ATOM 2036 N N . PRO A 1 256 ? -9.592 -5.960 9.400 1.00 93.19 256 PRO A N 1
ATOM 2037 C CA . PRO A 1 256 ? -8.720 -4.845 9.067 1.00 93.19 256 PRO A CA 1
ATOM 2038 C C . PRO A 1 256 ? -9.408 -3.929 8.036 1.00 93.19 256 PRO A C 1
ATOM 2040 O O . PRO A 1 256 ? -10.251 -4.401 7.283 1.00 93.19 256 PRO A O 1
ATOM 2043 N N . PRO A 1 257 ? -9.073 -2.630 7.964 1.00 90.75 257 PRO A N 1
ATOM 2044 C CA . PRO A 1 257 ? -9.566 -1.724 6.919 1.00 90.75 257 PRO A CA 1
ATOM 2045 C C . PRO A 1 257 ? -9.150 -2.174 5.514 1.00 90.75 257 PRO A C 1
ATOM 2047 O O . PRO A 1 257 ? -9.888 -1.995 4.546 1.00 90.75 257 PRO A O 1
ATOM 2050 N N . TYR A 1 258 ? -7.947 -2.733 5.410 1.00 89.25 258 TYR A N 1
ATOM 2051 C CA . TYR A 1 258 ? -7.355 -3.217 4.178 1.00 89.25 258 TYR A CA 1
ATOM 2052 C C . TYR A 1 258 ? -6.332 -4.316 4.481 1.00 89.25 258 TYR A C 1
ATOM 2054 O O . TYR A 1 258 ? -5.887 -4.475 5.618 1.00 89.25 258 TYR A O 1
ATOM 2062 N N . VAL A 1 259 ? -5.920 -5.043 3.450 1.00 88.19 259 VAL A N 1
ATOM 2063 C CA . VAL A 1 259 ? -4.768 -5.946 3.486 1.00 88.19 259 VAL A CA 1
ATOM 2064 C C . VAL A 1 259 ? -3.770 -5.495 2.433 1.00 88.19 259 VAL A C 1
ATOM 2066 O O . VAL A 1 259 ? -4.140 -5.274 1.279 1.00 88.19 259 VAL A O 1
ATOM 2069 N N . ALA A 1 260 ? -2.510 -5.354 2.842 1.00 85.94 260 ALA A N 1
ATOM 2070 C CA . ALA A 1 260 ? -1.404 -5.098 1.935 1.00 85.94 260 ALA A CA 1
ATOM 2071 C C . ALA A 1 260 ? -0.750 -6.420 1.514 1.00 85.94 260 ALA A C 1
ATOM 2073 O O . ALA A 1 260 ? -0.423 -7.263 2.356 1.00 85.94 260 ALA A O 1
ATOM 2074 N N . PHE A 1 261 ? -0.537 -6.571 0.212 1.00 82.50 261 PHE A N 1
ATOM 2075 C CA . PHE A 1 261 ? 0.189 -7.672 -0.401 1.00 82.50 261 PHE A CA 1
ATOM 2076 C C . PHE A 1 261 ? 1.472 -7.132 -1.017 1.00 82.50 261 PHE A C 1
ATOM 2078 O O . PHE A 1 261 ? 1.436 -6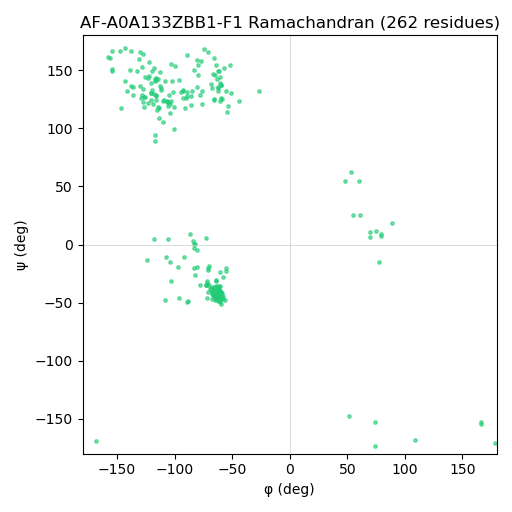.292 -1.916 1.00 82.50 261 PHE A O 1
ATOM 2085 N N . LYS A 1 262 ? 2.610 -7.611 -0.514 1.00 80.00 262 LYS A N 1
ATOM 2086 C CA . LYS A 1 262 ? 3.940 -7.229 -1.001 1.00 80.00 262 LYS A CA 1
ATOM 2087 C C . LYS A 1 262 ? 4.532 -8.377 -1.786 1.00 80.00 262 LYS A C 1
ATOM 2089 O O . LYS A 1 262 ? 4.628 -9.476 -1.236 1.00 80.00 262 LYS A O 1
ATOM 2094 N N . GLU A 1 263 ? 4.893 -8.117 -3.034 1.00 74.50 263 GLU A N 1
ATOM 2095 C CA . GLU A 1 263 ? 5.612 -9.081 -3.867 1.00 74.50 263 GLU A CA 1
ATOM 2096 C C . GLU A 1 263 ? 6.956 -9.439 -3.206 1.00 74.50 263 GLU A C 1
ATOM 2098 O O . GLU A 1 263 ? 7.608 -8.566 -2.619 1.00 74.50 263 GLU A O 1
ATOM 2103 N N . GLN A 1 264 ? 7.306 -10.730 -3.216 1.00 68.06 264 GLN A N 1
ATOM 2104 C CA . GLN A 1 264 ? 8.542 -11.266 -2.628 1.00 68.06 264 GLN A CA 1
ATOM 2105 C C . GLN A 1 264 ? 9.711 -11.258 -3.610 1.00 68.06 264 GLN A C 1
ATOM 2107 O O . GLN A 1 264 ? 9.498 -11.608 -4.790 1.00 68.06 264 GLN A O 1
#

Secondary structure (DSSP, 8-state):
-HHHHHHHHHHHHHHHHHHHHHHHHHHHHHHHHHHHHHHHHHHHHHHHHHHHHHHHHHHHHHHHHHHHHHHHHHHHHHHHHHHHTS-EEEEEESSSEEEETTTEEEEEETTTTEEEEEE-SS-EEEEEEEEEEEESSS--EEEEEEEEEEBTTB-EEEEE-SSTTEEEEEEEEEEEEEE-SS-EEEEEB-TTT-PBPPPPTTTS-TT--EEEPTTS-EEESTT--EE-SSEEE-TTSS-EEE--EEPTTSS-EE--SEEEEEE-

Sequence (264 aa):
MMAASSSMAAAELARAEAERRRNEAEQERKLAEDKRKLAEQERQKAHEARQGAEKAKAHTLAIQQYYLSGGLDVHRNLIAWNRDRRTRLFNHVGAGSKKHDDLLTTTDWNQQRGLKFTAHGTWWGRVQFQIEYKAAIGGKSAVDLYTFNVGPGYRSDVFEQGAPQMVFTQAHIQVEVWLPNKPEYVLEVDRETGKFIPTDVYKNPVENPVSVRSDGAVAFERSVAFSTREAQLSKDGKSVRAKKVQIPGTDISVWPPYVAFKEQ

Foldseek 3Di:
DVVVVVVVVVVVVVVVVVVVVVVVVVVVVVVVVVVVVVVVVVVVVVVVVVVVVVQVVVVVVLVVVQLVVLVVVLVVLLVVVVVQQDKDKDKDFDAAKDDDPQFKIKHQPPQQQWIKMFTHAAWWFKKKKFWKKAFPPDDDIDTDIDMATDHVVGTMDIGGDPDPRIGTGMMMMITGTQGGHFRKDKWFADFPPQATDPDPCSSGPDPQQWDQDPVRWIAGHPPFDWDWDQWDADPVNGTITGDWDDRPPDPDTTGRRIIIITTD

Mean predicted aligned error: 11.2 Å

Radius of gyration: 41.45 Å; Cα contacts (8 Å, |Δi|>4): 423; chains: 1; bounding box: 84×43×145 Å

Solvent-accessible surface area (backbone atoms only — not comparable to full-atom values): 14468 Å² total; per-residue (Å²): 120,73,71,63,54,55,54,48,53,54,51,50,52,53,50,55,52,51,50,50,54,50,51,50,52,53,50,51,50,49,54,52,50,52,50,50,53,51,54,50,51,52,47,50,53,53,49,53,51,49,52,52,50,52,52,52,51,54,50,53,50,51,53,51,51,53,45,52,54,39,53,52,51,54,53,51,50,48,51,50,52,62,59,57,38,43,73,41,78,48,77,48,69,57,76,55,74,46,77,50,82,79,50,31,37,38,30,46,26,82,88,24,38,18,43,29,41,41,51,42,85,71,38,25,31,39,40,36,37,44,36,36,30,35,34,80,65,88,69,66,70,50,76,50,78,48,79,46,68,36,42,91,97,35,46,64,55,73,50,66,57,95,49,96,61,43,30,46,44,37,31,46,34,41,38,40,34,71,40,53,61,77,49,72,47,73,39,44,29,38,72,86,78,40,27,49,44,78,65,53,70,90,68,40,58,84,83,60,44,65,45,66,44,97,88,23,32,36,36,70,50,88,81,67,56,67,48,59,89,49,48,43,72,38,97,84,71,71,34,37,34,62,41,72,40,65,47,88,98,53,96,49,70,40,46,46,49,49,38,58,38,32,60,112

pLDDT: mean 85.18, std 11.89, range [41.75, 98.0]